Protein AF-A2RW18-F1 (afdb_monomer_lite)

Organism: Burkholderia mallei (strain NCTC 10229) (NCBI:txid412022)

Structure (mmCIF, N/CA/C/O backbone):
data_AF-A2RW18-F1
#
_entry.id   AF-A2RW18-F1
#
loop_
_atom_site.group_PDB
_atom_site.id
_atom_site.type_symbol
_atom_site.label_atom_id
_atom_site.label_alt_id
_atom_site.label_comp_id
_atom_site.label_asym_id
_atom_site.label_entity_id
_atom_site.label_seq_id
_atom_site.pdbx_PDB_ins_code
_atom_site.Cartn_x
_atom_site.Cartn_y
_atom_site.Cartn_z
_atom_site.occupancy
_atom_site.B_iso_or_equiv
_atom_site.auth_seq_id
_atom_site.auth_comp_id
_atom_site.auth_asym_id
_atom_site.auth_atom_id
_atom_site.pdbx_PDB_model_num
ATOM 1 N N . MET A 1 1 ? 7.639 -22.478 82.292 1.00 38.59 1 MET A N 1
ATOM 2 C CA . MET A 1 1 ? 8.129 -22.159 80.929 1.00 38.59 1 MET A CA 1
ATOM 3 C C . MET A 1 1 ? 7.048 -22.598 79.953 1.00 38.59 1 MET A C 1
ATOM 5 O O . MET A 1 1 ? 6.689 -23.756 80.007 1.00 38.59 1 MET A O 1
ATOM 9 N N . GLY A 1 2 ? 6.401 -21.820 79.096 1.00 36.41 2 GLY A N 1
ATOM 10 C CA . GLY A 1 2 ? 6.324 -20.396 78.775 1.00 36.41 2 GLY A CA 1
ATOM 11 C C . GLY A 1 2 ? 5.173 -20.319 77.754 1.00 36.41 2 GLY A C 1
ATOM 12 O O . GLY A 1 2 ? 5.125 -21.107 76.820 1.00 36.41 2 GLY A O 1
ATOM 13 N N . ALA A 1 3 ? 4.097 -19.592 78.039 1.00 33.78 3 ALA A N 1
ATOM 14 C CA . ALA A 1 3 ? 3.813 -18.315 77.387 1.00 33.78 3 ALA A CA 1
ATOM 15 C C . ALA A 1 3 ? 4.180 -18.274 75.888 1.00 33.78 3 ALA A C 1
ATOM 17 O O . ALA A 1 3 ? 5.323 -17.970 75.560 1.00 33.78 3 ALA A O 1
ATOM 18 N N . ARG A 1 4 ? 3.196 -18.477 74.995 1.00 35.34 4 ARG A N 1
ATOM 19 C CA . ARG A 1 4 ? 2.816 -17.516 73.933 1.00 35.34 4 ARG A CA 1
ATOM 20 C C . ARG A 1 4 ? 1.753 -18.085 72.981 1.00 35.34 4 ARG A C 1
ATOM 22 O O . ARG A 1 4 ? 1.964 -19.079 72.303 1.00 35.34 4 ARG A O 1
ATOM 29 N N . ALA A 1 5 ? 0.670 -17.314 72.877 1.00 36.62 5 ALA A N 1
ATOM 30 C CA . ALA A 1 5 ? -0.158 -17.132 71.686 1.00 36.62 5 ALA A CA 1
ATOM 31 C C . ALA A 1 5 ? -1.159 -18.247 71.319 1.00 36.62 5 ALA A C 1
ATOM 33 O O . ALA A 1 5 ? -1.282 -18.651 70.170 1.0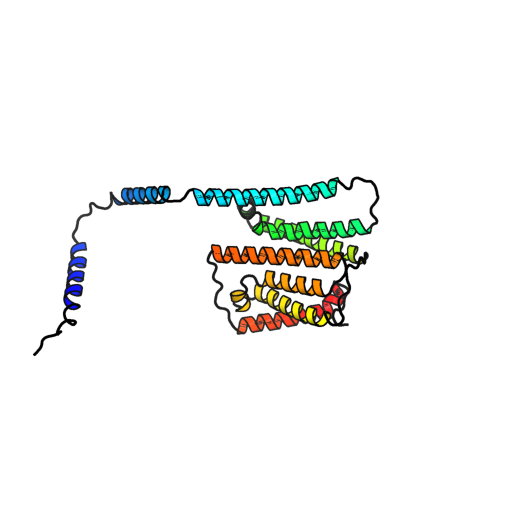0 36.62 5 ALA A O 1
ATOM 34 N N . HIS A 1 6 ? -2.048 -18.598 72.247 1.00 37.72 6 HIS A N 1
ATOM 35 C CA . HIS A 1 6 ? -3.451 -18.155 72.154 1.00 37.72 6 HIS A CA 1
ATOM 36 C C . HIS A 1 6 ? -3.608 -16.652 71.825 1.00 37.72 6 HIS A C 1
ATOM 38 O O . HIS A 1 6 ? -3.914 -15.844 72.694 1.00 37.72 6 HIS A O 1
ATOM 44 N N . ALA A 1 7 ? -3.360 -16.249 70.573 1.00 45.41 7 ALA A N 1
ATOM 45 C CA . ALA A 1 7 ? -3.608 -14.881 70.102 1.00 45.41 7 ALA A CA 1
ATOM 46 C C . ALA A 1 7 ? -3.694 -14.821 68.565 1.00 45.41 7 ALA A C 1
ATOM 48 O O . ALA A 1 7 ? -2.805 -14.290 67.909 1.00 45.41 7 ALA A O 1
ATOM 49 N N . CYS A 1 8 ? -4.758 -15.370 67.973 1.00 33.84 8 CYS A N 1
ATOM 50 C CA . CYS A 1 8 ? -5.178 -14.958 66.618 1.00 33.84 8 CYS A CA 1
ATOM 51 C C . CYS A 1 8 ? -6.639 -15.280 66.267 1.00 33.84 8 CYS A C 1
ATOM 53 O O . CYS A 1 8 ? -7.174 -14.700 65.329 1.00 33.84 8 CYS A O 1
ATOM 55 N N . ALA A 1 9 ? -7.334 -16.119 67.041 1.00 40.38 9 ALA A N 1
ATOM 56 C CA . ALA A 1 9 ? -8.722 -16.490 66.742 1.00 40.38 9 ALA A CA 1
ATOM 57 C C . ALA A 1 9 ? -9.798 -15.518 67.289 1.00 40.38 9 ALA A C 1
ATOM 59 O O . ALA A 1 9 ? -10.976 -15.701 67.012 1.00 40.38 9 ALA A O 1
ATOM 60 N N . ALA A 1 10 ? -9.426 -14.459 68.023 1.00 45.03 10 ALA A N 1
ATOM 61 C CA . ALA A 1 10 ? -10.377 -13.578 68.728 1.00 45.03 10 ALA A CA 1
ATOM 62 C C . ALA A 1 10 ? -10.640 -12.201 68.066 1.00 45.03 10 ALA A C 1
ATOM 64 O O . ALA A 1 10 ? -11.317 -11.358 68.649 1.00 45.03 10 ALA A O 1
ATOM 65 N N . VAL A 1 11 ? -10.130 -11.937 66.853 1.00 43.25 11 VAL A N 1
ATOM 66 C CA . VAL A 1 11 ? -10.260 -10.613 66.188 1.00 43.25 11 VAL A CA 1
ATOM 67 C C . VAL A 1 11 ? -11.363 -10.578 65.109 1.00 43.25 11 VAL A C 1
ATOM 69 O O . VAL A 1 11 ? -11.764 -9.503 64.659 1.00 43.25 11 VAL A O 1
ATOM 72 N N . GLY A 1 12 ? -11.917 -11.734 64.724 1.00 40.34 12 GLY A N 1
ATOM 73 C CA . GLY A 1 12 ? -12.939 -11.838 63.670 1.00 40.34 12 GLY A CA 1
ATOM 74 C C . GLY A 1 12 ? -14.363 -11.462 64.099 1.00 40.34 12 GLY A C 1
ATOM 75 O O . GLY A 1 12 ? -15.104 -10.873 63.314 1.00 40.34 12 GLY A O 1
ATOM 76 N N . ASP A 1 13 ? -14.741 -11.731 65.350 1.00 44.56 13 ASP A N 1
ATOM 77 C CA . ASP A 1 13 ? -16.157 -11.715 65.762 1.00 44.56 13 ASP A CA 1
ATOM 78 C C . ASP A 1 13 ? -16.648 -10.329 66.251 1.00 44.56 13 ASP A C 1
ATOM 80 O O . ASP A 1 13 ? -17.810 -9.944 66.104 1.00 44.56 13 ASP A O 1
ATOM 84 N N . VAL A 1 14 ? -15.734 -9.471 66.722 1.00 47.19 14 VAL A N 1
ATOM 85 C CA . VAL A 1 14 ? -16.075 -8.106 67.182 1.00 47.19 14 VAL A CA 1
ATOM 86 C C . VAL A 1 14 ? -16.312 -7.138 66.009 1.00 47.19 14 VAL A C 1
ATOM 88 O O . VAL A 1 14 ? -17.055 -6.159 66.139 1.00 47.19 14 VAL A O 1
ATOM 91 N N . ARG A 1 15 ? -15.730 -7.403 64.827 1.00 43.22 15 ARG A N 1
ATOM 92 C CA . ARG A 1 15 ? -15.909 -6.550 63.634 1.00 43.22 15 ARG A CA 1
ATOM 93 C C . ARG A 1 15 ? -17.236 -6.782 62.918 1.00 43.22 15 ARG A C 1
ATOM 95 O O . ARG A 1 15 ? -17.776 -5.823 62.368 1.00 43.22 15 ARG A O 1
ATOM 102 N N . TYR A 1 16 ? -17.788 -7.995 62.965 1.00 36.53 16 TYR A N 1
ATOM 103 C CA . TYR A 1 16 ? -19.034 -8.307 62.261 1.00 36.53 16 TYR A CA 1
ATOM 104 C C . TYR A 1 16 ? -20.267 -7.744 62.993 1.00 36.53 16 TYR A C 1
ATOM 106 O O . TYR A 1 16 ? -21.121 -7.112 62.368 1.00 36.53 16 TYR A O 1
ATOM 114 N N . ARG A 1 17 ? -20.301 -7.805 64.336 1.00 43.03 17 ARG A N 1
ATOM 115 C CA . ARG A 1 17 ? -21.379 -7.181 65.138 1.00 43.03 17 ARG A CA 1
ATOM 116 C C . ARG A 1 17 ? -21.422 -5.652 65.062 1.00 43.03 17 ARG A C 1
ATOM 118 O O . ARG A 1 17 ? -22.485 -5.071 65.252 1.00 43.03 17 ARG A O 1
ATOM 125 N N . ARG A 1 18 ? -20.304 -4.974 64.768 1.00 42.69 18 ARG A N 1
ATOM 126 C CA . ARG A 1 18 ? -20.250 -3.497 64.713 1.00 42.69 18 ARG A CA 1
ATOM 127 C C . ARG A 1 18 ? -20.737 -2.917 63.371 1.00 42.69 18 ARG A C 1
ATOM 129 O O . ARG A 1 18 ? -21.032 -1.724 63.295 1.00 42.69 18 ARG A O 1
ATOM 136 N N . LEU A 1 19 ? -20.860 -3.747 62.330 1.00 41.44 19 LEU A N 1
ATOM 137 C CA . LEU A 1 19 ? -21.417 -3.361 61.025 1.00 41.44 19 LEU A CA 1
ATOM 138 C C . LEU A 1 19 ? -22.950 -3.469 60.991 1.00 41.44 19 LEU A C 1
ATOM 140 O O . LEU A 1 19 ? -23.608 -2.596 60.421 1.00 41.44 19 LEU A O 1
ATOM 144 N N . SER A 1 20 ? -23.541 -4.449 61.684 1.00 44.41 20 SER A N 1
ATOM 145 C CA . SER A 1 20 ? -25.000 -4.632 61.704 1.00 44.41 20 SER A CA 1
ATOM 146 C C . SER A 1 20 ? -25.750 -3.560 62.505 1.00 44.41 20 SER A C 1
ATOM 148 O O . SER A 1 20 ? -26.890 -3.236 62.171 1.00 44.41 20 SER A O 1
ATOM 150 N N . THR A 1 21 ? -25.127 -2.952 63.522 1.00 42.25 21 THR A N 1
ATOM 151 C CA . THR A 1 21 ? -25.741 -1.848 64.289 1.00 42.25 21 THR A CA 1
ATOM 152 C C . THR A 1 21 ? -25.693 -0.520 63.530 1.00 42.25 21 THR A C 1
ATOM 154 O O . THR A 1 21 ? -26.603 0.296 63.661 1.00 42.25 21 THR A O 1
ATOM 157 N N . ARG A 1 22 ? -24.685 -0.308 62.667 1.00 43.16 22 ARG A N 1
ATOM 158 C CA . ARG A 1 22 ? -24.595 0.896 61.819 1.00 43.16 22 ARG A CA 1
ATOM 159 C C . ARG A 1 22 ? -25.565 0.880 60.636 1.00 43.16 22 ARG A C 1
ATOM 161 O O . ARG A 1 22 ? -26.029 1.949 60.254 1.00 43.16 22 ARG A O 1
ATOM 168 N N . MET A 1 23 ? -25.927 -0.290 60.102 1.00 40.66 23 MET A N 1
ATOM 169 C CA . MET A 1 23 ? -26.931 -0.379 59.027 1.00 40.66 23 MET A CA 1
ATOM 170 C C . MET A 1 23 ? -28.373 -0.189 59.521 1.00 40.66 23 MET A C 1
ATOM 172 O O . MET A 1 23 ? -29.195 0.321 58.767 1.00 40.66 23 MET A O 1
ATOM 176 N N . ARG A 1 24 ? -28.691 -0.495 60.790 1.00 45.22 24 ARG A N 1
ATOM 177 C CA . ARG A 1 24 ? -30.032 -0.216 61.354 1.00 45.22 24 ARG A CA 1
ATOM 178 C C . ARG A 1 24 ? -30.211 1.218 61.862 1.00 45.22 24 ARG A C 1
ATOM 180 O O . ARG A 1 24 ? -31.342 1.675 61.973 1.00 45.22 24 ARG A O 1
ATOM 187 N N . ALA A 1 25 ? -29.126 1.955 62.102 1.00 42.53 25 ALA A N 1
ATOM 188 C CA . ALA A 1 25 ? -29.192 3.363 62.504 1.00 42.53 25 ALA A CA 1
ATOM 189 C C . ALA A 1 25 ? -29.412 4.343 61.330 1.00 42.53 25 ALA A C 1
ATOM 191 O O . ALA A 1 25 ? -29.726 5.506 61.564 1.00 42.53 25 ALA A O 1
ATOM 192 N N . MET A 1 26 ? -29.290 3.902 60.071 1.00 43.66 26 MET A N 1
ATOM 193 C CA . MET A 1 26 ? -29.510 4.769 58.900 1.00 43.66 26 MET A CA 1
ATOM 194 C C . MET A 1 26 ? -30.983 4.921 58.485 1.00 43.66 26 MET A C 1
ATOM 196 O O . MET A 1 26 ? -31.275 5.739 57.620 1.00 43.66 26 MET A O 1
ATOM 200 N N . HIS A 1 27 ? -31.922 4.204 59.114 1.00 43.12 27 HIS A N 1
ATOM 201 C CA . HIS A 1 27 ? -33.347 4.277 58.758 1.00 43.12 27 HIS A CA 1
ATOM 202 C C . HIS A 1 27 ? -34.180 5.285 59.574 1.00 43.12 27 HIS A C 1
ATOM 204 O O . HIS A 1 27 ? -35.392 5.351 59.387 1.00 43.12 27 HIS A O 1
ATOM 210 N N . ARG A 1 28 ? -33.569 6.086 60.463 1.00 49.53 28 ARG A N 1
ATOM 211 C CA . ARG A 1 28 ? -34.285 7.078 61.296 1.00 49.53 28 ARG A CA 1
ATOM 212 C C . ARG A 1 28 ? -33.491 8.369 61.551 1.00 49.53 28 ARG A C 1
ATOM 214 O O . ARG A 1 28 ? -33.365 8.798 62.692 1.00 49.53 28 ARG A O 1
ATOM 221 N N . ALA A 1 29 ? -32.959 9.003 60.509 1.00 40.78 29 ALA A N 1
ATOM 222 C CA . ALA A 1 29 ? -32.401 10.353 60.630 1.00 40.78 29 ALA A CA 1
ATOM 223 C C . ALA A 1 29 ? -33.091 11.309 59.640 1.00 40.78 29 ALA A C 1
ATOM 225 O O . ALA A 1 29 ? -33.078 11.027 58.440 1.00 40.78 29 ALA A O 1
ATOM 226 N N . PRO A 1 30 ? -33.687 12.428 60.099 1.00 46.53 30 PRO A N 1
ATOM 227 C CA . PRO A 1 30 ? -34.150 13.474 59.199 1.00 46.53 30 PRO A CA 1
ATOM 228 C C . PRO A 1 30 ? -32.935 14.135 58.537 1.00 46.53 30 PRO A C 1
ATOM 230 O O . PRO A 1 30 ? -31.851 14.205 59.111 1.00 46.53 30 PRO A O 1
ATOM 233 N N . VAL A 1 31 ? -33.106 14.566 57.292 1.00 52.53 31 VAL A N 1
ATOM 234 C CA . VAL A 1 31 ? -32.046 14.965 56.360 1.00 52.53 31 VAL A CA 1
ATOM 235 C C . VAL A 1 31 ? -31.727 16.462 56.514 1.00 52.53 31 VAL A C 1
ATOM 237 O O . VAL A 1 31 ? -32.600 17.270 56.214 1.00 52.53 31 VAL A O 1
ATOM 240 N N . PRO A 1 32 ? -30.482 16.876 56.846 1.00 50.22 32 PRO A N 1
ATOM 241 C CA . PRO A 1 32 ? -30.040 18.235 56.529 1.00 50.22 32 PRO A CA 1
ATOM 242 C C . PRO A 1 32 ? -28.689 18.245 55.791 1.00 50.22 32 PRO A C 1
ATOM 244 O O . PRO A 1 32 ? -27.885 19.157 55.966 1.00 50.22 32 PRO A O 1
ATOM 247 N N . PHE A 1 33 ? -28.399 17.231 54.963 1.00 46.84 33 PHE A N 1
ATOM 248 C CA . PHE A 1 33 ? -27.116 17.138 54.241 1.00 46.84 33 PHE A CA 1
ATOM 249 C C . PHE A 1 33 ? -27.212 17.359 52.719 1.00 46.84 33 PHE A C 1
ATOM 251 O O . PHE A 1 33 ? -26.193 17.542 52.050 1.00 46.84 33 PHE A O 1
ATOM 258 N N . ALA A 1 34 ? -28.424 17.423 52.157 1.00 47.75 34 ALA A N 1
ATOM 259 C CA . ALA A 1 34 ? -28.630 17.550 50.711 1.00 47.75 34 ALA A CA 1
ATOM 260 C C . ALA A 1 34 ? -28.222 18.926 50.136 1.00 47.75 34 ALA A C 1
ATOM 262 O O . ALA A 1 34 ? -27.850 19.020 48.968 1.00 47.75 34 ALA A O 1
ATOM 263 N N . HIS A 1 35 ? -28.191 19.988 50.951 1.00 50.44 35 HIS A N 1
ATOM 264 C CA . HIS A 1 35 ? -27.898 21.346 50.469 1.00 50.44 35 HIS A CA 1
ATOM 265 C C . HIS A 1 35 ? -26.400 21.716 50.406 1.00 50.44 35 HIS A C 1
ATOM 267 O O . HIS A 1 35 ? -26.056 22.722 49.788 1.00 50.44 35 HIS A O 1
ATOM 273 N N . ARG A 1 36 ? -25.479 20.919 50.981 1.00 49.81 36 ARG A N 1
ATOM 274 C CA . ARG A 1 36 ? -24.022 21.226 50.983 1.00 49.81 36 ARG A CA 1
ATOM 275 C C . ARG A 1 36 ? -23.190 20.455 49.951 1.00 49.81 36 ARG A C 1
ATOM 277 O O . ARG A 1 36 ? -22.058 20.850 49.662 1.00 49.81 36 ARG A O 1
ATOM 284 N N . LEU A 1 37 ? -23.740 19.403 49.341 1.00 50.09 37 LEU A N 1
ATOM 285 C CA . LEU A 1 37 ? -23.055 18.598 48.318 1.00 50.09 37 LEU A CA 1
ATOM 286 C C . LEU A 1 37 ? -22.596 19.403 47.075 1.00 50.09 37 LEU A C 1
ATOM 288 O O . LEU A 1 37 ? -21.466 19.201 46.616 1.00 50.09 37 LEU A O 1
ATOM 292 N N . PRO A 1 38 ? -23.391 20.357 46.541 1.00 56.09 38 PRO A N 1
ATOM 293 C CA . PRO A 1 38 ? -23.004 21.121 45.352 1.00 56.09 38 PRO A CA 1
ATOM 294 C C . PRO A 1 38 ? -21.824 22.078 45.584 1.00 56.09 38 PRO A C 1
ATOM 296 O O . PRO A 1 38 ? -21.113 22.416 44.634 1.00 56.09 38 PRO A O 1
ATOM 299 N N . ALA A 1 39 ? -21.613 22.533 46.824 1.00 57.06 39 ALA A N 1
ATOM 300 C CA . ALA A 1 39 ? -20.528 23.446 47.183 1.00 57.06 39 ALA A CA 1
ATOM 301 C C . ALA A 1 39 ? -19.185 22.702 47.271 1.00 57.06 39 ALA A C 1
ATOM 303 O O . ALA A 1 39 ? -18.215 23.087 46.619 1.00 57.06 39 ALA A O 1
ATOM 304 N N . LEU A 1 40 ? -19.162 21.549 47.948 1.00 53.91 40 LEU A N 1
ATOM 305 C CA . LEU A 1 40 ? -17.958 20.720 48.094 1.00 53.91 40 LEU A CA 1
ATOM 306 C C . LEU A 1 40 ? -17.456 20.153 46.753 1.00 53.91 40 LEU A C 1
ATOM 308 O O . LEU A 1 40 ? -16.246 20.074 46.513 1.00 53.91 40 LEU A O 1
ATOM 312 N N . LEU A 1 41 ? -18.371 19.818 45.835 1.00 55.34 41 LEU A N 1
ATOM 313 C CA . LEU A 1 41 ? -18.016 19.396 44.475 1.00 55.34 41 LEU A CA 1
ATOM 314 C C . LEU A 1 41 ? -17.431 20.547 43.639 1.00 55.34 41 LEU A C 1
ATOM 316 O O . LEU A 1 41 ? -16.494 20.326 42.864 1.00 55.34 41 LEU A O 1
ATOM 320 N N . ARG A 1 42 ? -17.912 21.787 43.822 1.00 56.66 42 ARG A N 1
ATOM 321 C CA . ARG A 1 42 ? -17.331 22.978 43.172 1.00 56.66 42 ARG A CA 1
ATOM 322 C C . ARG A 1 42 ? -15.926 23.282 43.691 1.00 56.66 42 ARG A C 1
ATOM 324 O O . ARG A 1 42 ? -15.043 23.557 42.876 1.00 56.66 42 ARG A O 1
ATOM 331 N N . GLU A 1 43 ? -15.695 23.168 44.997 1.00 52.47 43 GLU A N 1
ATOM 332 C CA . GLU A 1 43 ? -14.380 23.363 45.626 1.00 52.47 43 GLU A CA 1
ATOM 333 C C . GLU A 1 43 ? -13.333 22.382 45.060 1.00 52.47 43 GLU A C 1
ATOM 335 O O . GLU A 1 43 ? -12.259 22.787 44.600 1.00 52.47 43 GLU A O 1
ATOM 340 N N . ARG A 1 44 ? -13.674 21.083 44.987 1.00 54.06 44 ARG A N 1
ATOM 341 C CA . ARG A 1 44 ? -12.791 20.042 44.422 1.00 54.06 44 ARG A CA 1
ATOM 342 C C . ARG A 1 44 ? -12.460 20.287 42.950 1.00 54.06 44 ARG A C 1
ATOM 344 O O . ARG A 1 44 ? -11.310 20.107 42.540 1.00 54.06 44 ARG A O 1
ATOM 351 N N . ARG A 1 45 ? -13.436 20.739 42.153 1.00 53.91 45 ARG A N 1
ATOM 352 C CA . ARG A 1 45 ? -13.244 21.030 40.720 1.00 53.91 45 ARG A CA 1
ATOM 353 C C . ARG A 1 45 ? -12.325 22.235 40.497 1.00 53.91 45 ARG A C 1
ATOM 355 O O . ARG A 1 45 ? -11.499 22.209 39.583 1.00 53.91 45 ARG A O 1
ATOM 362 N N . LYS A 1 46 ? -12.415 23.261 41.353 1.00 49.44 46 LYS A N 1
ATOM 363 C CA . LYS A 1 46 ? -11.504 24.420 41.340 1.00 49.44 46 LYS A CA 1
ATOM 364 C C . LYS A 1 46 ? -10.075 24.017 41.727 1.00 49.44 46 LYS A C 1
ATOM 366 O O . LYS A 1 46 ? -9.130 24.437 41.058 1.00 49.44 46 LYS A O 1
ATOM 371 N N . ARG A 1 47 ? -9.908 23.140 42.726 1.00 50.25 47 ARG A N 1
ATOM 372 C CA . ARG A 1 47 ? -8.591 22.643 43.172 1.00 50.25 47 ARG A CA 1
ATOM 373 C C . ARG A 1 47 ? -7.886 21.790 42.107 1.00 50.25 47 ARG A C 1
ATOM 375 O O . ARG A 1 47 ? -6.703 21.995 41.858 1.00 50.25 47 ARG A O 1
ATOM 382 N N . CYS A 1 48 ? -8.619 20.926 41.395 1.00 47.56 48 CYS A N 1
ATOM 383 C CA . CYS A 1 48 ? -8.074 20.162 40.259 1.00 47.56 48 CYS A CA 1
ATOM 384 C C . CYS A 1 48 ? -7.656 21.046 39.072 1.00 47.56 48 CYS A C 1
ATOM 386 O O . CYS A 1 48 ? -6.661 20.752 38.415 1.00 47.56 48 CYS A O 1
ATOM 388 N N . ARG A 1 49 ? -8.373 22.147 38.796 1.00 53.06 49 ARG A N 1
ATOM 389 C CA . ARG A 1 49 ? -7.977 23.090 37.732 1.00 53.06 49 ARG A CA 1
ATOM 390 C C . ARG A 1 49 ? -6.706 23.867 38.071 1.00 53.06 49 ARG A C 1
ATOM 392 O O . ARG A 1 49 ? -5.913 24.113 37.169 1.00 53.06 49 ARG A O 1
ATOM 399 N N . ARG A 1 50 ? -6.496 24.217 39.345 1.00 52.84 50 ARG A N 1
ATOM 400 C CA . ARG A 1 50 ? -5.279 24.911 39.804 1.00 52.84 50 ARG A CA 1
ATOM 401 C C . ARG A 1 50 ? -4.042 24.003 39.843 1.00 52.84 50 ARG A C 1
ATOM 403 O O . ARG A 1 50 ? -2.938 24.504 39.694 1.00 52.84 50 ARG A O 1
ATOM 410 N N . ALA A 1 51 ? -4.220 22.687 39.972 1.00 46.25 51 ALA A N 1
ATOM 411 C CA . ALA A 1 51 ? -3.123 21.716 40.044 1.00 46.25 51 ALA A CA 1
ATOM 412 C C . ALA A 1 51 ? -2.651 21.162 38.679 1.00 46.25 51 ALA A C 1
ATOM 414 O O . ALA A 1 51 ? -1.761 20.315 38.644 1.00 46.25 51 ALA A O 1
ATOM 415 N N . TRP A 1 52 ? -3.220 21.600 37.545 1.00 40.19 52 TRP A N 1
ATOM 416 C CA . TRP A 1 52 ? -2.805 21.109 36.224 1.00 40.19 52 TRP A CA 1
ATOM 417 C C . TRP A 1 52 ? -1.574 21.871 35.702 1.00 40.19 52 TRP A C 1
ATOM 419 O O . TRP A 1 52 ? -1.698 23.059 35.388 1.00 40.19 52 TRP A O 1
ATOM 429 N N . PRO A 1 53 ? -0.409 21.227 35.499 1.00 42.56 53 PRO A N 1
ATOM 430 C CA . PRO A 1 53 ? 0.800 21.932 35.080 1.00 42.56 53 PRO A CA 1
ATOM 431 C C . PRO A 1 53 ? 0.636 22.540 33.678 1.00 42.56 53 PRO A C 1
ATOM 433 O O . PRO A 1 53 ? 0.458 21.832 32.681 1.00 42.56 53 PRO A O 1
ATOM 436 N N . SER A 1 54 ? 0.726 23.866 33.582 1.00 53.28 54 SER A N 1
ATOM 437 C CA . SER A 1 54 ? 0.672 24.640 32.332 1.00 53.28 54 SER A CA 1
ATOM 438 C C . SER A 1 54 ? 1.818 24.308 31.361 1.00 53.28 54 SER A C 1
ATOM 440 O O . SER A 1 54 ? 1.641 24.403 30.144 1.00 53.28 54 SER A O 1
ATOM 442 N N . ARG A 1 55 ? 2.957 23.807 31.866 1.00 48.00 55 ARG A N 1
ATOM 443 C CA . ARG A 1 55 ? 4.158 23.466 31.073 1.00 48.00 55 ARG A CA 1
ATOM 444 C C . ARG A 1 55 ? 3.933 22.414 29.977 1.00 48.00 55 ARG A C 1
ATOM 446 O O . ARG A 1 55 ? 4.516 22.532 28.902 1.00 48.00 55 ARG A O 1
ATOM 453 N N . ARG A 1 56 ? 3.067 21.408 30.181 1.00 47.66 56 ARG A N 1
ATOM 454 C CA . ARG A 1 56 ? 2.854 20.328 29.183 1.00 47.66 56 ARG A CA 1
ATOM 455 C C . ARG A 1 56 ? 1.986 20.748 27.985 1.00 47.66 56 ARG A C 1
ATOM 457 O O . ARG A 1 56 ? 2.056 20.109 26.936 1.00 47.66 56 ARG A O 1
ATOM 464 N N . ARG A 1 57 ? 1.191 21.821 28.107 1.00 48.47 57 ARG A N 1
ATOM 465 C CA . ARG A 1 57 ? 0.410 22.390 26.988 1.00 48.47 57 ARG A CA 1
ATOM 466 C C . ARG A 1 57 ? 1.281 23.228 26.044 1.00 48.47 57 ARG A C 1
ATOM 468 O O . ARG A 1 57 ? 1.119 23.119 24.831 1.00 48.47 57 ARG A O 1
ATOM 475 N N . GLY A 1 58 ? 2.248 23.978 26.580 1.00 46.59 58 GLY A N 1
ATOM 476 C CA . GLY A 1 58 ? 3.169 24.805 25.788 1.00 46.59 58 GLY A CA 1
ATOM 477 C C . GLY A 1 58 ? 4.038 23.989 24.824 1.00 46.59 58 GLY A C 1
ATOM 478 O O . GLY A 1 58 ? 4.054 24.273 23.626 1.00 46.59 58 GLY A O 1
ATOM 479 N N . ALA A 1 59 ? 4.662 22.912 25.319 1.00 51.28 59 ALA A N 1
ATOM 480 C CA . ALA A 1 59 ? 5.550 22.047 24.531 1.00 51.28 59 ALA A CA 1
ATOM 481 C C . ALA A 1 59 ? 4.831 21.316 23.377 1.00 51.28 59 ALA A C 1
ATOM 483 O O . ALA A 1 59 ? 5.343 21.261 22.259 1.00 51.28 59 ALA A O 1
ATOM 484 N N . ARG A 1 60 ? 3.599 20.831 23.609 1.00 51.59 60 ARG A N 1
ATOM 485 C CA . ARG A 1 60 ? 2.758 20.229 22.556 1.00 51.59 60 ARG A CA 1
ATOM 486 C C . ARG A 1 60 ? 2.358 21.248 21.483 1.00 51.59 60 ARG A C 1
ATOM 488 O O . ARG A 1 60 ? 2.348 20.906 20.306 1.00 51.59 60 ARG A O 1
ATOM 495 N N . SER A 1 61 ? 2.092 22.502 21.862 1.00 53.97 61 SER A N 1
ATOM 496 C CA . SER A 1 61 ? 1.754 23.561 20.898 1.00 53.97 61 SER A CA 1
ATOM 497 C C . SER A 1 61 ? 2.946 23.992 20.034 1.00 53.97 61 SER A C 1
ATOM 499 O O . SER A 1 61 ? 2.752 24.373 18.882 1.00 53.97 61 SER A O 1
ATOM 501 N N . ALA A 1 62 ? 4.169 23.918 20.570 1.00 53.03 62 ALA A N 1
ATOM 502 C CA . ALA A 1 62 ? 5.393 24.296 19.868 1.00 53.03 62 ALA A CA 1
ATOM 503 C C . ALA A 1 62 ? 5.818 23.235 18.840 1.00 53.03 62 ALA A C 1
ATOM 505 O O . ALA A 1 62 ? 6.166 23.584 17.714 1.00 53.03 62 ALA A O 1
ATOM 506 N N . MET A 1 63 ? 5.715 21.945 19.181 1.00 51.56 63 MET A N 1
ATOM 507 C CA . MET A 1 63 ? 6.006 20.841 18.256 1.00 51.56 63 MET A CA 1
ATOM 508 C C . MET A 1 63 ? 5.004 20.781 17.093 1.00 51.56 63 MET A C 1
ATOM 510 O O . MET A 1 63 ? 5.411 20.656 15.942 1.00 51.56 63 MET A O 1
ATOM 514 N N . VAL A 1 64 ? 3.706 20.962 17.369 1.00 56.06 64 VAL A N 1
ATOM 515 C CA . VAL A 1 64 ? 2.663 21.016 16.327 1.00 56.06 64 VAL A CA 1
ATOM 516 C C . VAL A 1 64 ? 2.844 22.239 15.422 1.00 56.06 64 VAL A C 1
ATOM 518 O O . VAL A 1 64 ? 2.684 22.126 14.208 1.00 56.06 64 VAL A O 1
ATOM 521 N N . ARG A 1 65 ? 3.246 23.396 15.973 1.00 53.62 65 ARG A N 1
ATOM 522 C CA . ARG A 1 65 ? 3.619 24.563 15.156 1.00 53.62 65 ARG A CA 1
ATOM 523 C C . ARG A 1 65 ? 4.828 24.268 14.272 1.00 53.62 65 ARG A C 1
ATOM 525 O O . ARG A 1 65 ? 4.752 24.543 13.081 1.00 53.62 65 ARG A O 1
ATOM 532 N N . ARG A 1 66 ? 5.881 23.647 14.822 1.00 54.62 66 ARG A N 1
ATOM 533 C CA . ARG A 1 66 ? 7.084 23.251 14.068 1.00 54.62 66 ARG A CA 1
ATOM 534 C C . ARG A 1 66 ? 6.761 22.271 12.934 1.00 54.62 66 ARG A C 1
ATOM 536 O O . ARG A 1 66 ? 7.234 22.469 11.820 1.00 54.62 66 ARG A O 1
ATOM 543 N N . MET A 1 67 ? 5.895 21.284 13.159 1.00 54.78 67 MET A N 1
ATOM 544 C CA . MET A 1 67 ? 5.468 20.347 12.109 1.00 54.78 67 MET A CA 1
ATOM 545 C C . MET A 1 67 ? 4.591 21.010 11.039 1.00 54.78 67 MET A C 1
ATOM 547 O O . MET A 1 67 ? 4.809 20.768 9.857 1.00 54.78 67 MET A O 1
ATOM 551 N N . ARG A 1 68 ? 3.667 21.912 11.410 1.00 57.53 68 ARG A N 1
ATOM 552 C CA . ARG A 1 68 ? 2.889 22.700 10.430 1.00 57.53 68 ARG A CA 1
ATOM 553 C C . ARG A 1 68 ? 3.783 23.618 9.597 1.00 57.53 68 ARG A C 1
ATOM 555 O O . ARG A 1 68 ? 3.562 23.736 8.398 1.00 57.53 68 ARG A O 1
ATOM 562 N N . THR A 1 69 ? 4.815 24.220 10.195 1.00 52.12 69 THR A N 1
ATOM 563 C CA . THR A 1 69 ? 5.804 25.006 9.443 1.00 52.12 69 THR A CA 1
ATOM 564 C C . THR A 1 69 ? 6.672 24.143 8.535 1.00 52.12 69 THR A C 1
ATOM 566 O O . THR A 1 69 ? 6.996 24.593 7.446 1.00 52.12 69 THR A O 1
ATOM 569 N N . LEU A 1 70 ? 7.006 22.907 8.924 1.00 53.06 70 LEU A N 1
ATOM 570 C CA . LEU A 1 70 ? 7.754 21.974 8.073 1.00 53.06 70 LEU A CA 1
ATOM 571 C C . LEU A 1 70 ? 6.903 21.463 6.904 1.00 53.06 70 LEU A C 1
ATOM 573 O O . LEU A 1 70 ? 7.376 21.473 5.777 1.00 53.06 70 LEU A O 1
ATOM 577 N N . ALA A 1 71 ? 5.630 21.129 7.132 1.00 47.78 71 ALA A N 1
ATOM 578 C CA . ALA A 1 71 ? 4.698 20.754 6.067 1.00 47.78 71 ALA A CA 1
ATOM 579 C C . ALA A 1 71 ? 4.428 21.924 5.103 1.00 47.78 71 ALA A C 1
ATOM 581 O O . ALA A 1 71 ? 4.489 21.759 3.890 1.00 47.78 71 ALA A O 1
ATOM 582 N N . ALA A 1 72 ? 4.214 23.137 5.627 1.00 49.88 72 ALA A N 1
ATOM 583 C CA . ALA A 1 72 ? 4.030 24.333 4.806 1.00 49.88 72 ALA A CA 1
ATOM 584 C C . ALA A 1 72 ? 5.320 24.794 4.103 1.00 49.88 72 ALA A C 1
ATOM 586 O O . ALA A 1 72 ? 5.236 25.506 3.103 1.00 49.88 72 ALA A O 1
ATOM 587 N N . ARG A 1 73 ? 6.501 24.425 4.622 1.00 53.47 73 ARG A N 1
ATOM 588 C CA . ARG A 1 73 ? 7.791 24.571 3.932 1.00 53.47 73 ARG A CA 1
ATOM 589 C C . ARG A 1 73 ? 7.961 23.511 2.849 1.00 53.47 73 ARG A C 1
ATOM 591 O O . ARG A 1 73 ? 8.393 23.873 1.772 1.00 53.47 73 ARG A O 1
ATOM 598 N N . GLY A 1 74 ? 7.547 22.265 3.081 1.00 48.00 74 GLY A N 1
ATOM 599 C CA . GLY A 1 74 ? 7.552 21.202 2.069 1.00 48.00 74 GLY A CA 1
ATOM 600 C C . GLY A 1 74 ? 6.653 21.528 0.875 1.00 48.00 74 GLY A C 1
ATOM 601 O O . GLY A 1 74 ? 7.106 21.472 -0.261 1.00 48.00 74 GLY A O 1
ATOM 602 N N . VAL A 1 75 ? 5.420 21.985 1.125 1.00 56.72 75 VAL A N 1
ATOM 603 C CA . VAL A 1 75 ? 4.490 22.432 0.068 1.00 56.72 75 VAL A CA 1
ATOM 604 C C . VAL A 1 75 ? 5.035 23.651 -0.684 1.00 56.72 75 VAL A C 1
ATOM 606 O O . VAL A 1 75 ? 4.924 23.713 -1.903 1.00 56.72 75 VAL A O 1
ATOM 609 N N . ARG A 1 76 ? 5.671 24.604 0.015 1.00 53.62 76 ARG A N 1
ATOM 610 C CA . ARG A 1 76 ? 6.304 25.768 -0.629 1.00 53.62 76 ARG A CA 1
ATOM 611 C C . ARG A 1 76 ? 7.586 25.428 -1.384 1.00 53.62 76 ARG A C 1
ATOM 613 O O . ARG A 1 76 ? 7.808 26.025 -2.423 1.00 53.62 76 ARG A O 1
ATOM 620 N N . CYS A 1 77 ? 8.390 24.474 -0.918 1.00 43.31 77 CYS A N 1
ATOM 621 C CA . CYS A 1 77 ? 9.535 23.953 -1.666 1.00 43.31 77 CYS A CA 1
ATOM 622 C C . CYS A 1 77 ? 9.079 23.226 -2.929 1.00 43.31 77 CYS A C 1
ATOM 624 O O . CYS A 1 77 ? 9.686 23.424 -3.970 1.00 43.31 77 CYS A O 1
ATOM 626 N N . MET A 1 78 ? 7.994 22.448 -2.861 1.00 48.22 78 MET A N 1
ATOM 627 C CA . MET A 1 78 ? 7.424 21.793 -4.039 1.00 48.22 78 MET A CA 1
ATOM 628 C C . MET A 1 78 ? 6.885 22.824 -5.039 1.00 48.22 78 MET A C 1
ATOM 630 O O . MET A 1 78 ? 7.202 22.761 -6.218 1.00 48.22 78 MET A O 1
ATOM 634 N N . ALA A 1 79 ? 6.148 23.834 -4.563 1.00 49.94 79 ALA A N 1
ATOM 635 C CA . ALA A 1 79 ? 5.663 24.924 -5.410 1.00 49.94 79 ALA A CA 1
ATOM 636 C C . ALA A 1 79 ? 6.807 25.768 -6.005 1.00 49.94 79 ALA A C 1
ATOM 638 O O . ALA A 1 79 ? 6.730 26.167 -7.161 1.00 49.94 79 ALA A O 1
ATOM 639 N N . ALA A 1 80 ? 7.884 26.005 -5.248 1.00 47.25 80 ALA A N 1
ATOM 640 C CA . ALA A 1 80 ? 9.080 26.692 -5.735 1.00 47.25 80 ALA A CA 1
ATOM 641 C C . ALA A 1 80 ? 9.874 25.842 -6.742 1.00 47.25 80 ALA A C 1
ATOM 643 O O . ALA A 1 80 ? 10.393 26.392 -7.706 1.00 47.25 80 ALA A O 1
ATOM 644 N N . ALA A 1 81 ? 9.913 24.516 -6.575 1.00 50.03 81 ALA A N 1
ATOM 645 C CA . ALA A 1 81 ? 10.484 23.598 -7.560 1.00 50.03 81 ALA A CA 1
ATOM 646 C C . ALA A 1 81 ? 9.683 23.607 -8.874 1.00 50.03 81 ALA A C 1
ATOM 648 O O . ALA A 1 81 ? 10.276 23.568 -9.946 1.00 50.03 81 ALA A O 1
ATOM 649 N N . CYS A 1 82 ? 8.354 23.752 -8.811 1.00 50.69 82 CYS A N 1
ATOM 650 C CA . CYS A 1 82 ? 7.523 23.946 -10.003 1.00 50.69 82 CYS A CA 1
ATOM 651 C C . CYS A 1 82 ? 7.688 25.343 -10.632 1.00 50.69 82 CYS A C 1
ATOM 653 O O . CYS A 1 82 ? 7.561 25.476 -11.843 1.00 50.69 82 CYS A O 1
ATOM 655 N N . ALA A 1 83 ? 7.971 26.380 -9.836 1.00 48.62 83 ALA A N 1
ATOM 656 C CA . ALA A 1 83 ? 8.144 27.752 -10.325 1.00 48.62 83 ALA A CA 1
ATOM 657 C C . ALA A 1 83 ? 9.548 28.038 -10.894 1.00 48.62 83 ALA A C 1
ATOM 659 O O . ALA A 1 83 ? 9.696 28.939 -11.713 1.00 48.62 83 ALA A O 1
ATOM 660 N N . GLY A 1 84 ? 10.569 27.278 -10.480 1.00 38.16 84 GLY A N 1
ATOM 661 C CA . GLY A 1 84 ? 11.944 27.400 -10.980 1.00 38.16 84 GLY A CA 1
ATOM 662 C C . GLY A 1 84 ? 12.187 26.743 -12.343 1.00 38.16 84 GLY A C 1
ATOM 663 O O . GLY A 1 84 ? 13.264 26.905 -12.897 1.00 38.16 84 GLY A O 1
ATOM 664 N N . SER A 1 85 ? 11.203 26.028 -12.895 1.00 46.91 85 SER A N 1
ATOM 665 C CA . SER A 1 85 ? 11.292 25.391 -14.217 1.00 46.91 85 SER A CA 1
ATOM 666 C C . SER A 1 85 ? 10.613 26.237 -15.299 1.00 46.91 85 SER A C 1
ATOM 668 O O . SER A 1 85 ? 9.860 25.723 -16.121 1.00 46.91 85 SER A O 1
ATOM 670 N N . ALA A 1 86 ? 10.826 27.553 -15.264 1.00 45.25 86 ALA A N 1
ATOM 671 C CA . ALA A 1 86 ? 10.401 28.475 -16.321 1.00 45.25 86 ALA A CA 1
ATOM 672 C C . ALA A 1 86 ? 11.525 28.745 -17.339 1.00 45.25 86 ALA A C 1
ATOM 674 O O . ALA A 1 86 ? 11.401 29.624 -18.192 1.00 45.25 86 ALA A O 1
ATOM 675 N N . ASP A 1 87 ? 12.602 27.963 -17.281 1.00 52.16 87 ASP A N 1
ATOM 676 C CA . ASP A 1 87 ? 13.629 27.927 -18.307 1.00 52.16 87 ASP A CA 1
ATOM 677 C C . ASP A 1 87 ? 13.106 27.018 -19.416 1.00 52.16 87 ASP A C 1
ATOM 679 O O . ASP A 1 87 ? 13.101 25.794 -19.302 1.00 52.16 87 ASP A O 1
ATOM 683 N N . ASN A 1 88 ? 12.586 27.653 -20.462 1.00 56.16 88 ASN A N 1
ATOM 684 C CA . ASN A 1 88 ? 12.058 27.064 -21.685 1.00 56.16 88 ASN A CA 1
ATOM 685 C C . ASN A 1 88 ? 13.063 26.102 -22.350 1.00 56.16 88 ASN A C 1
ATOM 687 O O . ASN A 1 88 ? 13.751 26.436 -23.312 1.00 56.16 88 ASN A O 1
ATOM 691 N N . LYS A 1 89 ? 13.128 24.877 -21.843 1.00 46.44 89 LYS A N 1
ATOM 692 C CA . LYS A 1 89 ? 13.395 23.687 -22.630 1.00 46.44 89 LYS A CA 1
ATOM 693 C C . LYS A 1 89 ? 12.136 22.866 -22.502 1.00 46.44 89 LYS A C 1
ATOM 695 O O . LYS A 1 89 ? 11.744 22.511 -21.397 1.00 46.44 89 LYS A O 1
ATOM 700 N N . ILE A 1 90 ? 11.476 22.623 -23.627 1.00 50.41 90 ILE A N 1
ATOM 701 C CA . ILE A 1 90 ? 10.475 21.570 -23.730 1.00 50.41 90 ILE A CA 1
ATOM 702 C C . ILE A 1 90 ? 11.203 20.314 -23.264 1.00 50.41 90 ILE A C 1
ATOM 704 O O . ILE A 1 90 ? 12.019 19.756 -23.998 1.00 50.41 90 ILE A O 1
ATOM 708 N N . SER A 1 91 ? 11.010 19.961 -21.997 1.00 54.06 91 SER A N 1
ATOM 709 C CA . SER A 1 91 ? 11.483 18.708 -21.455 1.00 54.06 91 SER A CA 1
ATOM 710 C C . SER A 1 91 ? 11.071 17.605 -22.424 1.00 54.06 91 SER A C 1
ATOM 712 O O . SER A 1 91 ? 9.951 17.662 -22.952 1.00 54.06 91 SER A O 1
ATOM 714 N N . PRO A 1 92 ? 11.942 16.624 -22.709 1.00 54.75 92 PRO A N 1
ATOM 715 C CA . PRO A 1 92 ? 11.541 15.495 -23.530 1.00 54.75 92 PRO A CA 1
ATOM 716 C C . PRO A 1 92 ? 10.241 14.901 -22.956 1.00 54.75 92 PRO A C 1
ATOM 718 O O . PRO A 1 92 ? 10.005 14.995 -21.749 1.00 54.75 92 PRO A O 1
ATOM 721 N N . PRO A 1 93 ? 9.378 14.292 -23.788 1.00 60.91 93 PRO A N 1
ATOM 722 C CA . PRO A 1 93 ? 8.059 13.803 -23.370 1.00 60.91 93 PRO A CA 1
ATOM 723 C C . PRO A 1 93 ? 8.071 12.910 -22.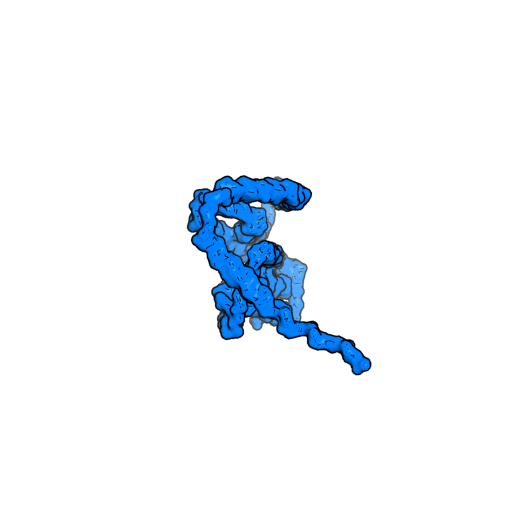107 1.00 60.91 93 PRO A C 1
ATOM 725 O O . PRO A 1 93 ? 7.049 12.821 -21.429 1.00 60.91 93 PRO A O 1
ATOM 728 N N . GLY A 1 94 ? 9.225 12.326 -21.752 1.00 62.84 94 GLY A N 1
ATOM 729 C CA . GLY A 1 94 ? 9.467 11.569 -20.518 1.00 62.84 94 GLY A CA 1
ATOM 730 C C . GLY A 1 94 ? 9.189 12.323 -19.209 1.00 62.84 94 GLY A C 1
ATOM 731 O O . GLY A 1 94 ? 8.589 11.749 -18.296 1.00 62.84 94 GLY A O 1
ATOM 732 N N . ASP A 1 95 ? 9.507 13.618 -19.110 1.00 73.44 95 ASP A N 1
ATOM 733 C CA . ASP A 1 95 ? 9.354 14.356 -17.842 1.00 73.44 95 ASP A CA 1
ATOM 734 C C . ASP A 1 95 ? 7.874 14.536 -17.482 1.00 73.44 95 ASP A C 1
ATOM 736 O O . ASP A 1 95 ? 7.470 14.415 -16.322 1.00 73.44 95 ASP A O 1
ATOM 740 N N . MET A 1 96 ? 7.027 14.742 -18.494 1.00 79.38 96 MET A N 1
ATOM 741 C CA . MET A 1 96 ? 5.581 14.843 -18.313 1.00 79.38 96 MET A CA 1
ATOM 742 C C . MET A 1 96 ? 4.982 13.527 -17.792 1.00 79.38 96 MET A C 1
ATOM 744 O O . MET A 1 96 ? 4.039 13.553 -17.000 1.00 79.38 96 MET A O 1
ATOM 748 N N . PHE A 1 97 ? 5.543 12.375 -18.173 1.00 86.62 97 PHE A N 1
ATOM 749 C CA . PHE A 1 97 ? 5.067 11.064 -17.721 1.00 86.62 97 PHE A CA 1
ATOM 750 C C . PHE A 1 97 ? 5.310 10.861 -16.224 1.00 86.62 97 PHE A C 1
ATOM 752 O O . PHE A 1 97 ? 4.406 10.443 -15.492 1.00 86.62 97 PHE A O 1
ATOM 759 N N . MET A 1 98 ? 6.500 11.238 -15.751 1.00 90.31 98 MET A N 1
ATOM 760 C CA . MET A 1 98 ? 6.842 11.198 -14.328 1.00 90.31 98 MET A CA 1
ATOM 761 C C . MET A 1 98 ? 5.991 12.176 -13.513 1.00 90.31 98 MET A C 1
ATOM 763 O O . MET A 1 98 ? 5.542 11.829 -12.419 1.00 90.31 98 MET A O 1
ATOM 767 N N . LEU A 1 99 ? 5.694 13.365 -14.048 1.00 92.62 99 LEU A N 1
ATOM 768 C CA . LEU A 1 99 ? 4.831 14.338 -13.372 1.00 92.62 99 LEU A CA 1
ATOM 769 C C . LEU A 1 99 ? 3.416 13.803 -13.123 1.00 92.62 99 LEU A C 1
ATOM 771 O O . LEU A 1 99 ? 2.881 14.015 -12.035 1.00 92.62 99 LEU A O 1
ATOM 775 N N . VAL A 1 100 ? 2.820 13.073 -14.073 1.00 94.56 100 VAL A N 1
ATOM 776 C CA . VAL A 1 100 ? 1.491 12.456 -13.885 1.00 94.56 100 VAL A CA 1
ATOM 777 C C . VAL A 1 100 ? 1.521 11.420 -12.759 1.00 94.56 100 VAL A C 1
ATOM 779 O O . VAL A 1 100 ? 0.635 11.419 -11.900 1.00 94.56 100 VAL A O 1
ATOM 782 N N . LEU A 1 101 ? 2.563 10.581 -12.714 1.00 94.88 101 LEU A N 1
ATOM 783 C CA . LEU A 1 101 ? 2.753 9.604 -11.640 1.00 94.88 101 LEU A CA 1
ATOM 784 C C . LEU A 1 101 ? 2.913 10.295 -10.278 1.00 94.88 101 LEU A C 1
ATOM 786 O O . LEU A 1 101 ? 2.224 9.940 -9.321 1.00 94.88 101 LEU A O 1
ATOM 790 N N . ILE A 1 102 ? 3.774 11.313 -10.195 1.00 96.56 102 ILE A N 1
ATOM 791 C CA . ILE A 1 102 ? 4.001 12.095 -8.971 1.00 96.56 102 ILE A CA 1
ATOM 792 C C . ILE A 1 102 ? 2.705 12.768 -8.515 1.00 96.56 102 ILE A C 1
ATOM 794 O O . ILE A 1 102 ? 2.360 12.700 -7.335 1.00 96.56 102 ILE A O 1
ATOM 798 N N . LEU A 1 103 ? 1.959 13.384 -9.432 1.00 97.25 103 LEU A N 1
ATOM 799 C CA . LEU A 1 103 ? 0.688 14.032 -9.122 1.00 97.25 103 LEU A CA 1
ATOM 800 C C . LEU A 1 103 ? -0.327 13.024 -8.569 1.00 97.25 103 LEU A C 1
ATOM 802 O O . LEU A 1 103 ? -0.952 13.284 -7.538 1.00 97.25 103 LEU A O 1
ATOM 806 N N . GLY A 1 104 ? -0.444 11.855 -9.204 1.00 97.88 104 GLY A N 1
ATOM 807 C CA . GLY A 1 104 ? -1.283 10.762 -8.719 1.00 97.88 104 GLY A CA 1
ATOM 808 C C . GLY A 1 104 ? -0.895 10.313 -7.309 1.00 97.88 104 GLY A C 1
ATOM 809 O O . GLY A 1 104 ? -1.759 10.217 -6.434 1.00 97.88 104 GLY A O 1
ATOM 810 N N . LEU A 1 105 ? 0.404 10.125 -7.052 1.00 98.12 105 LEU A N 1
ATOM 811 C CA . LEU A 1 105 ? 0.939 9.771 -5.733 1.00 98.12 105 LEU A CA 1
ATOM 812 C C . LEU A 1 105 ? 0.615 10.827 -4.677 1.00 98.12 105 LEU A C 1
ATOM 814 O O . LEU A 1 105 ? 0.138 10.485 -3.595 1.00 98.12 105 LEU A O 1
ATOM 818 N N . VAL A 1 106 ? 0.830 12.106 -4.986 1.00 98.12 106 VAL A N 1
ATOM 819 C CA . VAL A 1 106 ? 0.552 13.216 -4.066 1.00 98.12 106 VAL A CA 1
ATOM 820 C C . VAL A 1 106 ? -0.934 13.282 -3.727 1.00 98.12 106 VAL A C 1
ATOM 822 O O . VAL A 1 106 ? -1.280 13.394 -2.550 1.00 98.12 106 VAL A O 1
ATOM 825 N N . ILE A 1 107 ? -1.820 13.170 -4.719 1.00 98.00 107 ILE A N 1
ATOM 826 C CA . ILE A 1 107 ? -3.270 13.202 -4.492 1.00 98.00 107 ILE A CA 1
ATOM 827 C C . ILE A 1 107 ? -3.706 11.983 -3.676 1.00 98.00 107 ILE A C 1
ATOM 829 O O . ILE A 1 107 ? -4.388 12.131 -2.658 1.00 98.00 107 ILE A O 1
ATOM 833 N N . PHE A 1 108 ? -3.296 10.781 -4.085 1.00 98.38 108 PHE A N 1
ATOM 834 C CA . PHE A 1 108 ? -3.712 9.536 -3.452 1.00 98.38 108 PHE A CA 1
ATOM 835 C C . PHE A 1 108 ? -3.180 9.428 -2.019 1.00 98.38 108 PHE A C 1
ATOM 837 O O . PHE A 1 108 ? -3.961 9.345 -1.067 1.00 98.38 108 PHE A O 1
ATOM 844 N N . LEU A 1 109 ? -1.858 9.479 -1.838 1.00 97.75 109 LEU A N 1
ATOM 845 C CA . LEU A 1 109 ? -1.224 9.338 -0.526 1.00 97.75 109 LEU A CA 1
ATOM 846 C C . LEU A 1 109 ? -1.519 10.549 0.363 1.00 97.75 109 LEU A C 1
ATOM 848 O O . LEU A 1 109 ? -1.711 10.391 1.570 1.00 97.75 109 LEU A O 1
ATOM 852 N N . GLY A 1 110 ? -1.623 11.750 -0.213 1.00 96.81 110 GLY A N 1
ATOM 853 C CA . GLY A 1 110 ? -2.019 12.962 0.503 1.00 96.81 110 GLY A CA 1
ATOM 854 C C . GLY A 1 110 ? -3.425 12.850 1.086 1.00 96.81 110 GLY A C 1
ATOM 855 O O . GLY A 1 110 ? -3.612 13.091 2.281 1.00 96.81 110 GLY A O 1
ATOM 856 N N . THR A 1 111 ? -4.391 12.383 0.289 1.00 97.12 111 THR A N 1
ATOM 857 C CA . THR A 1 111 ? -5.765 12.119 0.750 1.00 97.12 111 THR A CA 1
ATOM 858 C C . THR A 1 111 ? -5.769 11.102 1.894 1.00 97.12 111 THR A C 1
ATOM 860 O O . THR A 1 111 ? -6.356 11.350 2.951 1.00 97.12 111 THR A O 1
ATOM 863 N N . HIS A 1 112 ? -5.013 10.010 1.755 1.00 96.69 112 HIS A N 1
ATOM 864 C CA . HIS A 1 112 ? -4.886 8.987 2.798 1.00 96.69 112 HIS A CA 1
ATOM 865 C C . HIS A 1 112 ? -4.139 9.451 4.050 1.00 96.69 112 HIS A C 1
ATOM 867 O O . HIS A 1 112 ? -4.370 8.945 5.149 1.00 96.69 112 HIS A O 1
ATOM 873 N N . SER A 1 113 ? -3.325 10.494 3.925 1.00 96.88 113 SER A N 1
ATOM 874 C CA . SER A 1 113 ? -2.583 11.092 5.032 1.00 96.88 113 SER A CA 1
ATOM 875 C C . SER A 1 113 ? -3.375 12.156 5.797 1.00 96.88 113 SER A C 1
ATOM 877 O O . SER A 1 113 ? -2.902 12.631 6.828 1.00 96.88 113 SER A O 1
ATOM 879 N N . ILE A 1 114 ? -4.599 12.519 5.389 1.00 95.38 114 ILE A N 1
ATOM 880 C CA . ILE A 1 114 ? -5.396 13.554 6.079 1.00 95.38 114 ILE A CA 1
ATOM 881 C C . ILE A 1 114 ? -5.557 13.235 7.571 1.00 95.38 114 ILE A C 1
ATOM 883 O O . ILE A 1 114 ? -5.393 14.107 8.424 1.00 95.38 114 ILE A O 1
ATOM 887 N N . ARG A 1 115 ? -5.849 11.977 7.923 1.00 91.06 115 ARG A N 1
ATOM 888 C CA . ARG A 1 115 ? -6.014 11.577 9.331 1.00 91.06 115 ARG A CA 1
ATOM 889 C C . ARG A 1 115 ? -4.690 11.611 10.104 1.00 91.06 115 ARG A C 1
ATOM 891 O O . ARG A 1 115 ? -4.714 11.712 11.330 1.00 91.06 115 ARG A O 1
ATOM 898 N N . LEU A 1 116 ? -3.564 11.473 9.410 1.00 90.88 116 LEU A N 1
ATOM 899 C CA . LEU A 1 116 ? -2.221 11.532 9.977 1.00 90.88 116 LEU A CA 1
ATOM 900 C C . LEU A 1 116 ? -1.828 12.981 10.302 1.00 90.88 116 LEU A C 1
ATOM 902 O O . LEU A 1 116 ? -1.391 13.258 11.417 1.00 90.88 116 LEU A O 1
ATOM 906 N N . VAL A 1 117 ? -2.025 13.908 9.358 1.00 92.19 117 VAL A N 1
ATOM 907 C CA . VAL A 1 117 ? -1.510 15.289 9.461 1.00 92.19 117 VAL A CA 1
ATOM 908 C C . VAL A 1 117 ? -2.545 16.318 9.923 1.00 92.19 117 VAL A C 1
ATOM 910 O O . VAL A 1 117 ? -2.185 17.330 10.523 1.00 92.19 117 VAL A O 1
ATOM 913 N N . ALA A 1 118 ? -3.831 16.076 9.663 1.00 93.00 118 ALA A N 1
ATOM 914 C CA . ALA A 1 118 ? -4.906 17.061 9.782 1.00 93.00 118 ALA A CA 1
ATOM 915 C C . ALA A 1 118 ? -6.191 16.464 10.396 1.00 93.00 118 ALA A C 1
ATOM 917 O O . ALA A 1 118 ? -7.303 16.727 9.935 1.00 93.00 118 ALA A O 1
ATOM 918 N N . GLY A 1 119 ? -6.049 15.671 11.465 1.00 92.25 119 GLY A N 1
ATOM 919 C CA . GLY A 1 119 ? -7.173 15.002 12.137 1.00 92.25 119 GLY A CA 1
ATOM 920 C C . GLY A 1 119 ? -8.288 15.946 12.613 1.00 92.25 119 GLY A C 1
ATOM 921 O O . GLY A 1 119 ? -9.461 15.660 12.379 1.00 92.25 119 GLY A O 1
ATOM 922 N N . ASP A 1 120 ? -7.935 17.089 13.210 1.00 93.94 120 ASP A N 1
ATOM 923 C CA . ASP A 1 120 ? -8.916 18.075 13.694 1.00 93.94 120 ASP A CA 1
ATOM 924 C C . ASP A 1 120 ? -9.661 18.757 12.538 1.00 93.94 120 ASP A C 1
ATOM 926 O O . ASP A 1 120 ? -10.870 18.965 12.604 1.00 93.94 120 ASP A O 1
ATOM 930 N N . TRP A 1 121 ? -8.954 19.057 11.443 1.00 95.75 121 TRP A N 1
ATOM 931 C CA . TRP A 1 121 ? -9.572 19.619 10.242 1.00 95.75 121 TRP A CA 1
ATOM 932 C C . TRP A 1 121 ? -10.538 18.617 9.610 1.00 95.75 121 TRP A C 1
ATOM 934 O O . TRP A 1 121 ? -11.669 18.980 9.307 1.00 95.75 121 TRP A O 1
ATOM 944 N N . ARG A 1 122 ? -10.149 17.340 9.510 1.00 95.75 122 ARG A N 1
ATOM 945 C CA . ARG A 1 122 ? -11.049 16.264 9.072 1.00 95.75 122 ARG A CA 1
ATOM 946 C C . ARG A 1 122 ? -12.311 16.200 9.933 1.00 95.75 122 ARG A C 1
ATOM 948 O O . ARG A 1 122 ? -13.402 16.064 9.392 1.00 95.75 122 ARG A O 1
ATOM 955 N N . ALA A 1 123 ? -12.172 16.277 11.257 1.00 95.25 123 ALA A N 1
ATOM 956 C CA . ALA A 1 123 ? -13.318 16.266 12.165 1.00 95.25 123 ALA A CA 1
ATOM 957 C C . ALA A 1 123 ? -14.243 17.472 11.929 1.00 95.25 123 ALA A C 1
ATOM 959 O O . ALA A 1 123 ? -15.457 17.299 11.873 1.00 95.25 123 ALA A O 1
ATOM 960 N N . ALA A 1 124 ? -13.675 18.662 11.708 1.00 95.88 124 ALA A N 1
ATOM 961 C CA . ALA A 1 124 ? -14.440 19.856 11.361 1.00 95.88 124 ALA A CA 1
ATOM 962 C C . ALA A 1 124 ? -15.181 19.706 10.021 1.00 95.88 124 ALA A C 1
ATOM 964 O O . ALA A 1 124 ? -16.365 20.013 9.958 1.00 95.88 124 ALA A O 1
ATOM 965 N N . GLN A 1 125 ? -14.531 19.173 8.978 1.00 96.75 125 GLN A N 1
ATOM 966 C CA . GLN A 1 125 ? -15.178 18.945 7.678 1.00 96.75 125 GLN A CA 1
ATOM 967 C C . GLN A 1 125 ? -16.315 17.920 7.756 1.00 96.75 125 GLN A C 1
ATOM 969 O O . GLN A 1 125 ? -17.347 18.081 7.112 1.00 96.75 125 GLN A O 1
ATOM 974 N N . ILE A 1 126 ? -16.161 16.871 8.568 1.00 97.00 126 ILE A N 1
ATOM 975 C CA . ILE A 1 126 ? -17.240 15.900 8.801 1.00 97.00 126 ILE A CA 1
ATOM 976 C C . ILE A 1 126 ? -18.412 16.558 9.533 1.00 97.00 126 ILE A C 1
ATOM 978 O O . ILE A 1 126 ? -19.560 16.282 9.193 1.00 97.00 126 ILE A O 1
ATOM 982 N N . ALA A 1 127 ? -18.139 17.435 10.502 1.00 97.19 127 ALA A N 1
ATOM 983 C CA . ALA A 1 127 ? -19.179 18.158 11.227 1.00 97.19 127 ALA A CA 1
ATOM 984 C C . ALA A 1 127 ? -19.945 19.157 10.338 1.00 97.19 127 ALA A C 1
ATOM 986 O O . ALA A 1 127 ? -21.134 19.359 10.560 1.00 97.19 127 ALA A O 1
ATOM 987 N N . THR A 1 128 ? -19.296 19.761 9.334 1.00 96.56 128 THR A N 1
ATOM 988 C CA . THR A 1 128 ? -19.933 20.732 8.427 1.00 96.56 128 THR A CA 1
ATOM 989 C C . THR A 1 128 ? -20.643 20.081 7.240 1.00 96.56 128 THR A C 1
ATOM 991 O O . THR A 1 128 ? -21.765 20.458 6.916 1.00 96.56 128 THR A O 1
ATOM 994 N N . LEU A 1 129 ? -20.010 19.112 6.573 1.00 96.06 129 LEU A N 1
ATOM 995 C CA . LEU A 1 129 ? -20.524 18.498 5.339 1.00 96.06 129 LEU A CA 1
ATOM 996 C C . LEU A 1 129 ? -21.424 17.284 5.607 1.00 96.06 129 LEU A C 1
ATOM 998 O O . LEU A 1 129 ? -22.239 16.905 4.757 1.00 96.06 129 LEU A O 1
ATOM 1002 N N . GLY A 1 130 ? -21.258 16.661 6.773 1.00 97.25 130 GLY A N 1
ATOM 1003 C CA . GLY A 1 130 ? -21.792 15.345 7.094 1.00 97.25 130 GLY A CA 1
ATOM 1004 C C . GLY A 1 130 ? -20.867 14.214 6.638 1.00 97.25 130 GLY A C 1
ATOM 1005 O O . GLY A 1 130 ? -20.157 14.302 5.631 1.00 97.25 130 GLY A O 1
ATOM 1006 N N . GLU A 1 131 ? -20.904 13.104 7.377 1.00 95.62 131 GLU A N 1
ATOM 1007 C CA . GLU A 1 131 ? -20.087 11.917 7.111 1.00 95.62 131 GLU A CA 1
ATOM 1008 C C . GLU A 1 131 ? -20.215 11.348 5.681 1.00 95.62 131 GLU A C 1
ATOM 1010 O O . GLU A 1 131 ? -19.168 11.082 5.082 1.00 95.62 131 GLU A O 1
ATOM 1015 N N . PRO A 1 132 ? -21.417 11.170 5.086 1.00 97.06 132 PRO A N 1
ATOM 1016 C CA . PRO A 1 132 ? -21.522 10.575 3.752 1.00 97.06 132 PRO A CA 1
ATOM 1017 C C . PRO A 1 132 ? -20.921 11.470 2.663 1.00 97.06 132 PRO A C 1
ATOM 1019 O O . PRO A 1 132 ? -20.191 10.973 1.806 1.00 97.06 132 PRO A O 1
ATOM 1022 N N . ARG A 1 133 ? -21.144 12.791 2.722 1.00 96.69 133 ARG A N 1
ATOM 1023 C CA . ARG A 1 133 ? -20.568 13.736 1.750 1.00 96.69 133 ARG A CA 1
ATOM 1024 C C . ARG A 1 133 ? -19.049 13.791 1.857 1.00 96.69 133 ARG A C 1
ATOM 1026 O O . ARG A 1 133 ? -18.364 13.716 0.841 1.00 96.69 133 ARG A O 1
ATOM 1033 N N . TRP A 1 134 ? -18.519 13.846 3.081 1.00 96.94 134 TRP A N 1
ATOM 1034 C CA . TRP A 1 134 ? -17.077 13.785 3.312 1.00 96.94 134 TRP A CA 1
ATOM 1035 C C . TRP A 1 134 ? -16.457 12.504 2.736 1.00 96.94 134 TRP A C 1
ATOM 1037 O O . TRP A 1 134 ? -15.441 12.567 2.044 1.00 96.94 134 TRP A O 1
ATOM 1047 N N . LYS A 1 135 ? -17.079 11.340 2.981 1.00 95.56 135 LYS A N 1
ATOM 1048 C CA . LYS A 1 135 ? -16.627 10.061 2.412 1.00 95.56 135 LYS A CA 1
ATOM 1049 C C . LYS A 1 135 ? -16.692 10.053 0.884 1.00 95.56 135 LYS A C 1
ATOM 1051 O O . LYS A 1 135 ? -15.769 9.530 0.272 1.00 95.56 135 LYS A O 1
ATOM 1056 N N . GLY A 1 136 ? -17.719 10.654 0.281 1.00 97.62 136 GLY A N 1
ATOM 1057 C CA . GLY A 1 136 ? -17.843 10.788 -1.174 1.00 97.62 136 GLY A CA 1
ATOM 1058 C C . GLY A 1 136 ? -16.706 11.604 -1.793 1.00 97.62 136 GLY A C 1
ATOM 1059 O O . GLY A 1 136 ? -16.048 11.130 -2.714 1.00 97.62 136 GLY A O 1
ATOM 1060 N N . ILE A 1 137 ? -16.408 12.785 -1.238 1.00 97.00 137 ILE A N 1
ATOM 1061 C CA . ILE A 1 137 ? -15.290 13.634 -1.694 1.00 97.00 137 ILE A CA 1
ATOM 1062 C C . ILE A 1 137 ? -13.954 12.904 -1.527 1.00 97.00 137 ILE A C 1
ATOM 1064 O O . ILE A 1 137 ? -13.133 12.877 -2.442 1.00 97.00 137 ILE A O 1
ATOM 1068 N N . TYR A 1 138 ? -13.746 12.277 -0.367 1.00 97.38 138 TYR A N 1
ATOM 1069 C CA . TYR A 1 138 ? -12.541 11.505 -0.083 1.00 97.38 138 TYR A CA 1
ATOM 1070 C C . TYR A 1 138 ? -12.363 10.342 -1.073 1.00 97.38 138 TYR A C 1
ATOM 1072 O O . TYR A 1 138 ? -11.260 10.117 -1.576 1.00 97.38 138 TYR A O 1
ATOM 1080 N N . ALA A 1 139 ? -13.439 9.602 -1.358 1.00 97.75 139 ALA A N 1
ATOM 1081 C CA . ALA A 1 139 ? -13.428 8.490 -2.301 1.00 97.75 139 ALA A CA 1
ATOM 1082 C C . ALA A 1 139 ? -13.133 8.972 -3.724 1.00 97.75 139 ALA A C 1
ATOM 1084 O O . ALA A 1 139 ? -12.271 8.397 -4.380 1.00 97.75 139 ALA A O 1
ATOM 1085 N N . LEU A 1 140 ? -13.769 10.060 -4.168 1.00 98.25 140 LEU A N 1
ATOM 1086 C CA . LEU A 1 140 ? -13.527 10.640 -5.487 1.00 98.25 140 LEU A CA 1
ATOM 1087 C C . LEU A 1 140 ? -12.064 11.073 -5.652 1.00 98.25 140 LEU A C 1
ATOM 1089 O O . LEU A 1 140 ? -11.418 10.678 -6.618 1.00 98.25 140 LEU A O 1
ATOM 1093 N N . ALA A 1 141 ? -11.515 11.813 -4.684 1.00 98.06 141 ALA A N 1
ATOM 1094 C CA . ALA A 1 141 ? -10.108 12.215 -4.702 1.00 98.06 141 ALA A CA 1
ATOM 1095 C C . ALA A 1 141 ? -9.163 11.000 -4.721 1.00 98.06 141 ALA A C 1
ATOM 1097 O O . ALA A 1 141 ? -8.178 10.988 -5.457 1.00 98.06 141 ALA A O 1
ATOM 1098 N N . SER A 1 142 ? -9.493 9.952 -3.960 1.00 97.94 142 SER A N 1
ATOM 1099 C CA . SER A 1 142 ? -8.727 8.701 -3.944 1.00 97.94 142 SER A CA 1
ATOM 1100 C C . SER A 1 142 ? -8.776 7.981 -5.294 1.00 97.94 142 SER A C 1
ATOM 1102 O O . SER A 1 142 ? -7.742 7.532 -5.775 1.00 97.94 142 SER A O 1
ATOM 1104 N N . VAL A 1 143 ? -9.944 7.896 -5.937 1.00 98.38 143 VAL A N 1
ATOM 1105 C CA . VAL A 1 143 ? -10.097 7.263 -7.257 1.00 98.38 143 VAL A CA 1
ATOM 1106 C C . VAL A 1 143 ? -9.350 8.047 -8.333 1.00 98.38 143 VAL A C 1
ATOM 1108 O O . VAL A 1 143 ? -8.633 7.439 -9.120 1.00 98.38 143 VAL A O 1
ATOM 1111 N N . ILE A 1 144 ? -9.448 9.381 -8.334 1.00 98.44 144 ILE A N 1
ATOM 1112 C CA . ILE A 1 144 ? -8.703 10.237 -9.270 1.00 98.44 144 ILE A CA 1
ATOM 1113 C C . ILE A 1 144 ? -7.195 10.039 -9.084 1.00 98.44 144 ILE A C 1
ATOM 1115 O O . ILE A 1 144 ? -6.489 9.771 -10.053 1.00 98.44 144 ILE A O 1
ATOM 1119 N N . GLY A 1 145 ? -6.700 10.108 -7.844 1.00 98.31 145 GLY A N 1
ATOM 1120 C CA . GLY A 1 145 ? -5.284 9.880 -7.552 1.00 98.31 145 GLY A CA 1
ATOM 1121 C C . GLY A 1 145 ? -4.814 8.491 -7.990 1.00 98.31 145 GLY A C 1
ATOM 1122 O O . GLY A 1 145 ? -3.756 8.361 -8.597 1.00 98.31 145 GLY A O 1
ATOM 1123 N N . PHE A 1 146 ? -5.621 7.455 -7.753 1.00 98.00 146 PHE A N 1
ATOM 1124 C CA . PHE A 1 146 ? -5.305 6.088 -8.164 1.00 98.00 146 PHE A CA 1
ATOM 1125 C C . PHE A 1 146 ? -5.291 5.912 -9.690 1.00 98.00 146 PHE A C 1
ATOM 1127 O O . PHE A 1 146 ? -4.363 5.308 -10.225 1.00 98.00 146 PHE A O 1
ATOM 1134 N N . ALA A 1 147 ? -6.264 6.484 -10.403 1.00 97.88 147 ALA A N 1
ATOM 1135 C CA . ALA A 1 147 ? -6.302 6.463 -11.864 1.00 97.88 147 ALA A CA 1
ATOM 1136 C C . ALA A 1 147 ? -5.076 7.165 -12.471 1.00 97.88 147 ALA A C 1
ATOM 1138 O O . ALA A 1 147 ? -4.468 6.641 -13.403 1.00 97.88 147 ALA A O 1
ATOM 1139 N N . LEU A 1 148 ? -4.664 8.300 -11.894 1.00 97.62 148 LEU A N 1
ATOM 1140 C CA . LEU A 1 148 ? -3.444 9.005 -12.292 1.00 97.62 148 LEU A CA 1
ATOM 1141 C C . LEU A 1 148 ? -2.179 8.184 -12.019 1.00 97.62 148 LEU A C 1
ATOM 1143 O O . LEU A 1 148 ? -1.270 8.207 -12.840 1.00 97.62 148 LEU A O 1
ATOM 1147 N N . ILE A 1 149 ? -2.117 7.425 -10.919 1.00 97.25 149 ILE A N 1
ATOM 1148 C CA . ILE A 1 149 ? -0.999 6.500 -10.664 1.00 97.25 149 ILE A CA 1
ATOM 1149 C C . ILE A 1 149 ? -0.938 5.422 -11.749 1.00 97.25 149 ILE A C 1
ATOM 1151 O O . ILE A 1 149 ? 0.134 5.193 -12.303 1.00 97.25 149 ILE A O 1
ATOM 1155 N N . ILE A 1 150 ? -2.067 4.777 -12.074 1.00 95.00 150 ILE A N 1
ATOM 1156 C CA . ILE A 1 150 ? -2.118 3.726 -13.105 1.00 95.00 150 ILE A CA 1
ATOM 1157 C C . ILE A 1 150 ? -1.672 4.288 -14.455 1.00 95.00 150 ILE A C 1
ATOM 1159 O O . ILE A 1 150 ? -0.783 3.728 -15.095 1.00 95.00 150 ILE A O 1
ATOM 1163 N N . TRP A 1 151 ? -2.268 5.408 -14.867 1.00 94.56 151 TRP A N 1
ATOM 1164 C CA . TRP A 1 151 ? -1.955 6.051 -16.137 1.00 94.56 151 TRP A CA 1
ATOM 1165 C C . TRP A 1 151 ? -0.498 6.515 -16.172 1.00 94.56 151 TRP A C 1
ATOM 1167 O O . TRP A 1 151 ? 0.236 6.181 -17.098 1.00 94.56 151 TRP A O 1
ATOM 1177 N N . GLY A 1 152 ? -0.059 7.256 -15.154 1.00 93.62 152 GLY A N 1
ATOM 1178 C CA . GLY A 1 152 ? 1.293 7.800 -15.058 1.00 93.62 152 GLY A CA 1
ATOM 1179 C C . GLY A 1 152 ? 2.356 6.708 -15.061 1.00 93.62 152 GLY A C 1
ATOM 1180 O O . GLY A 1 152 ? 3.340 6.822 -15.779 1.00 93.62 152 GLY A O 1
ATOM 1181 N N . TYR A 1 153 ? 2.131 5.603 -14.347 1.00 92.69 153 TYR A N 1
ATOM 1182 C CA . TYR A 1 153 ? 3.021 4.444 -14.392 1.00 92.69 153 TYR A CA 1
ATOM 1183 C C . TYR A 1 153 ? 3.019 3.766 -15.773 1.00 92.69 153 TYR A C 1
ATOM 1185 O O . TYR A 1 153 ? 4.061 3.318 -16.248 1.00 92.69 153 TYR A O 1
ATOM 1193 N N . GLY A 1 154 ? 1.857 3.682 -16.429 1.00 91.38 154 GLY A N 1
ATOM 1194 C CA . GLY A 1 154 ? 1.714 3.169 -17.795 1.00 91.38 154 GLY A CA 1
ATOM 1195 C C . GLY A 1 154 ? 2.451 4.003 -18.846 1.00 91.38 154 GLY A C 1
ATOM 1196 O O . GLY A 1 154 ? 3.006 3.439 -19.783 1.00 91.38 154 GLY A O 1
ATOM 1197 N N . LEU A 1 155 ? 2.516 5.324 -18.667 1.00 90.44 155 LEU A N 1
ATOM 1198 C CA . LEU A 1 155 ? 3.329 6.207 -19.504 1.00 90.44 155 LEU A CA 1
ATOM 1199 C C . LEU A 1 155 ? 4.819 6.103 -19.152 1.00 90.44 155 LEU A C 1
ATOM 1201 O O . LEU A 1 155 ? 5.658 5.925 -20.028 1.00 90.44 155 LEU A O 1
ATOM 1205 N N . ALA A 1 156 ? 5.151 6.171 -17.861 1.00 89.12 156 ALA A N 1
ATOM 1206 C CA . ALA A 1 156 ? 6.529 6.237 -17.384 1.00 89.12 156 ALA A CA 1
ATOM 1207 C C . ALA A 1 156 ? 7.309 4.931 -17.587 1.00 89.12 156 ALA A C 1
ATOM 1209 O O . ALA A 1 156 ? 8.530 4.963 -17.639 1.00 89.12 156 ALA A O 1
ATOM 1210 N N . ARG A 1 157 ? 6.637 3.784 -17.751 1.00 85.94 157 ARG A N 1
ATOM 1211 C CA . ARG A 1 157 ? 7.308 2.519 -18.106 1.00 85.94 157 ARG A CA 1
ATOM 1212 C C . ARG A 1 157 ? 7.880 2.493 -19.525 1.00 85.94 157 ARG A C 1
ATOM 1214 O O . ARG A 1 157 ? 8.710 1.636 -19.806 1.00 85.94 157 ARG A O 1
ATOM 1221 N N . ALA A 1 158 ? 7.433 3.392 -20.410 1.00 82.31 158 ALA A N 1
ATOM 1222 C CA . ALA A 1 158 ? 8.054 3.573 -21.722 1.00 82.31 158 ALA A CA 1
ATOM 1223 C C . ALA A 1 158 ? 9.432 4.246 -21.603 1.00 82.31 158 ALA A C 1
ATOM 1225 O O . ALA A 1 158 ? 10.268 4.091 -22.488 1.00 82.31 158 ALA A O 1
ATOM 1226 N N . ASP A 1 159 ? 9.669 4.955 -20.495 1.00 70.62 159 ASP A N 1
ATOM 1227 C CA . ASP A 1 159 ? 10.947 5.561 -20.151 1.00 70.62 159 ASP A CA 1
ATOM 1228 C C . ASP A 1 159 ? 11.710 4.648 -19.172 1.00 70.62 159 ASP A C 1
ATOM 1230 O O . ASP A 1 159 ? 11.417 4.539 -17.975 1.00 70.62 159 ASP A O 1
ATOM 1234 N N . THR A 1 160 ? 12.675 3.905 -19.710 1.00 69.06 160 THR A N 1
ATOM 1235 C CA . THR A 1 160 ? 13.371 2.817 -19.012 1.00 69.06 160 THR A CA 1
ATOM 1236 C C . THR A 1 160 ? 14.629 3.291 -18.289 1.00 69.06 160 THR A C 1
ATOM 1238 O O . THR A 1 160 ? 15.661 2.618 -18.335 1.00 69.06 160 THR A O 1
ATOM 1241 N N . ALA A 1 161 ? 14.577 4.444 -17.620 1.00 86.25 161 ALA A N 1
ATOM 1242 C CA . ALA A 1 161 ? 15.677 4.902 -16.777 1.00 86.25 161 ALA A CA 1
ATOM 1243 C C . ALA A 1 161 ? 15.954 3.868 -15.665 1.00 86.25 161 ALA A C 1
ATOM 1245 O O . ALA A 1 161 ? 15.199 3.753 -14.694 1.00 86.25 161 ALA A O 1
ATOM 1246 N N . SER A 1 162 ? 17.020 3.083 -15.835 1.00 90.12 162 SER A N 1
ATOM 1247 C CA . SER A 1 162 ? 17.464 2.065 -14.880 1.00 90.12 162 SER A CA 1
ATOM 1248 C C . SER A 1 162 ? 18.402 2.688 -13.850 1.00 90.12 162 SER A C 1
ATOM 1250 O O . SER A 1 162 ? 19.349 3.384 -14.210 1.00 90.12 162 SER A O 1
ATOM 1252 N N . LEU A 1 163 ? 18.135 2.443 -12.571 1.00 92.38 163 LEU A N 1
ATOM 1253 C CA . LEU A 1 163 ? 18.948 2.883 -11.438 1.00 92.38 163 LEU A CA 1
ATOM 1254 C C . LEU A 1 163 ? 19.915 1.787 -10.984 1.00 92.38 163 LEU A C 1
ATOM 1256 O O . LEU A 1 163 ? 21.044 2.082 -10.601 1.00 92.38 163 LEU A O 1
ATOM 1260 N N . TRP A 1 164 ? 19.474 0.530 -11.013 1.00 92.25 164 TRP A N 1
ATOM 1261 C CA . TRP A 1 164 ? 20.274 -0.630 -10.626 1.00 92.25 164 TRP A CA 1
ATOM 1262 C C . TRP A 1 164 ? 19.658 -1.920 -11.181 1.00 92.25 164 TRP A C 1
ATOM 1264 O O . TRP A 1 164 ? 18.540 -1.913 -11.692 1.00 92.25 164 TRP A O 1
ATOM 1274 N N . PHE A 1 165 ? 20.383 -3.037 -11.093 1.00 91.06 165 PHE A N 1
ATOM 1275 C CA . PHE A 1 165 ? 19.908 -4.328 -11.593 1.00 91.06 165 PHE A CA 1
ATOM 1276 C C . PHE A 1 165 ? 19.700 -5.328 -10.449 1.00 91.06 165 PHE A C 1
ATOM 1278 O O . PHE A 1 165 ? 20.636 -5.569 -9.680 1.00 91.06 165 PHE A O 1
ATOM 1285 N N . PRO A 1 166 ? 18.506 -5.936 -10.337 1.00 89.56 166 PRO A N 1
ATOM 1286 C CA . PRO A 1 166 ? 18.225 -6.927 -9.310 1.00 89.56 166 PRO A CA 1
ATOM 1287 C C . PRO A 1 166 ? 19.080 -8.189 -9.492 1.00 89.56 166 PRO A C 1
ATOM 1289 O O . PRO A 1 166 ? 19.185 -8.701 -10.610 1.00 89.56 166 PRO A O 1
ATOM 1292 N N . PRO A 1 167 ? 19.678 -8.730 -8.412 1.00 90.00 167 PRO A N 1
ATOM 1293 C CA . PRO A 1 167 ? 20.478 -9.941 -8.499 1.00 90.00 167 PRO A CA 1
ATOM 1294 C C . PRO A 1 167 ? 19.614 -11.155 -8.857 1.00 90.00 167 PRO A C 1
ATOM 1296 O O . PRO A 1 167 ? 18.431 -11.249 -8.502 1.00 90.00 167 PRO A O 1
ATOM 1299 N N . LEU A 1 168 ? 20.235 -12.129 -9.524 1.00 83.88 168 LEU A N 1
ATOM 1300 C CA . LEU A 1 168 ? 19.585 -13.385 -9.890 1.00 83.88 168 LEU A CA 1
ATOM 1301 C C . LEU A 1 168 ? 19.061 -14.094 -8.628 1.00 83.88 168 LEU A C 1
ATOM 1303 O O . LEU A 1 168 ? 19.791 -14.302 -7.664 1.00 83.88 168 LEU A O 1
ATOM 1307 N N . GLY A 1 169 ? 17.773 -14.448 -8.631 1.00 86.81 169 GLY A N 1
ATOM 1308 C CA . GLY A 1 169 ? 17.108 -15.153 -7.528 1.00 86.81 169 GLY A CA 1
ATOM 1309 C C . GLY A 1 169 ? 16.266 -14.278 -6.591 1.00 86.81 169 GLY A C 1
ATOM 1310 O O . GLY A 1 169 ? 15.382 -14.819 -5.921 1.00 86.81 169 GLY A O 1
ATOM 1311 N N . ILE A 1 170 ? 16.427 -12.944 -6.601 1.00 93.94 170 ILE A N 1
ATOM 1312 C CA . ILE A 1 170 ? 15.651 -12.051 -5.714 1.00 93.94 170 ILE A CA 1
ATOM 1313 C C . ILE A 1 170 ? 14.137 -12.162 -5.939 1.00 93.94 170 ILE A C 1
ATOM 1315 O O . ILE A 1 170 ? 13.353 -12.027 -5.003 1.00 93.94 170 ILE A O 1
ATOM 1319 N N . ARG A 1 171 ? 13.725 -12.540 -7.157 1.00 90.81 171 ARG A N 1
ATOM 1320 C CA . ARG A 1 171 ? 12.329 -12.808 -7.531 1.00 90.81 171 ARG A CA 1
ATOM 1321 C C . ARG A 1 171 ? 11.622 -13.812 -6.615 1.00 90.81 171 ARG A C 1
ATOM 1323 O O . ARG A 1 171 ? 10.439 -13.641 -6.334 1.00 90.81 171 ARG A O 1
ATOM 1330 N N . HIS A 1 172 ? 12.324 -14.831 -6.111 1.00 93.88 172 HIS A N 1
ATOM 1331 C CA . HIS A 1 172 ? 11.723 -15.829 -5.219 1.00 93.88 172 HIS A CA 1
ATOM 1332 C C . HIS A 1 172 ? 11.484 -15.252 -3.822 1.00 93.88 172 HIS A C 1
ATOM 1334 O O . HIS A 1 172 ? 10.417 -15.466 -3.245 1.00 93.88 172 HIS A O 1
ATOM 1340 N N . LEU A 1 173 ? 12.430 -14.455 -3.313 1.00 95.94 173 LEU A N 1
ATOM 1341 C CA . LEU A 1 173 ? 12.258 -13.728 -2.057 1.00 95.94 173 LEU A CA 1
ATOM 1342 C C . LEU A 1 173 ? 11.125 -12.701 -2.171 1.00 95.94 173 LEU A C 1
ATOM 1344 O O . LEU A 1 173 ? 10.251 -12.657 -1.309 1.00 95.94 173 LEU A O 1
ATOM 1348 N N . THR A 1 174 ? 11.084 -11.927 -3.256 1.00 96.44 174 THR A N 1
ATOM 1349 C CA . THR A 1 174 ? 9.991 -10.988 -3.536 1.00 96.44 174 THR A CA 1
ATOM 1350 C C . THR A 1 174 ? 8.646 -11.708 -3.638 1.00 96.44 174 THR A C 1
ATOM 1352 O O . THR A 1 174 ? 7.658 -11.255 -3.059 1.00 96.44 174 THR A O 1
ATOM 1355 N N . GLY A 1 175 ? 8.601 -12.869 -4.292 1.00 96.25 175 GLY A N 1
ATOM 1356 C CA . GLY A 1 175 ? 7.430 -13.741 -4.335 1.00 96.25 175 GLY A CA 1
ATOM 1357 C C . GLY A 1 175 ? 6.932 -14.151 -2.947 1.00 96.25 175 GLY A C 1
ATOM 1358 O O . GLY A 1 175 ? 5.753 -13.999 -2.638 1.00 96.25 175 GLY A O 1
ATOM 1359 N N . LEU A 1 176 ? 7.839 -14.598 -2.078 1.00 97.75 176 LEU A N 1
ATOM 1360 C CA . LEU A 1 176 ? 7.512 -14.981 -0.704 1.00 97.75 176 LEU A CA 1
ATOM 1361 C C . LEU A 1 176 ? 7.022 -13.789 0.134 1.00 97.75 176 LEU A C 1
ATOM 1363 O O . LEU A 1 176 ? 6.006 -13.882 0.822 1.00 97.75 176 LEU A O 1
ATOM 1367 N N . LEU A 1 177 ? 7.721 -12.653 0.070 1.00 98.25 177 LEU A N 1
ATOM 1368 C CA . LEU A 1 177 ? 7.346 -11.449 0.814 1.00 98.25 177 LEU A CA 1
ATOM 1369 C C . LEU A 1 177 ? 5.987 -10.907 0.353 1.00 98.25 177 LEU A C 1
ATOM 1371 O O . LEU A 1 177 ? 5.157 -10.526 1.178 1.00 98.25 177 LEU A O 1
ATOM 1375 N N . THR A 1 178 ? 5.714 -10.923 -0.953 1.00 98.12 178 THR A N 1
ATOM 1376 C CA . THR A 1 178 ? 4.397 -10.537 -1.476 1.00 98.12 178 THR A CA 1
ATOM 1377 C C . THR A 1 178 ? 3.300 -11.514 -1.051 1.00 98.12 178 THR A C 1
ATOM 1379 O O . THR A 1 178 ? 2.205 -11.059 -0.731 1.00 98.12 178 THR A O 1
ATOM 1382 N N . ALA A 1 179 ? 3.575 -12.817 -0.922 1.00 98.38 179 ALA A N 1
ATOM 1383 C CA . ALA A 1 179 ? 2.614 -13.766 -0.350 1.00 98.38 179 ALA A CA 1
ATOM 1384 C C . ALA A 1 179 ? 2.244 -13.397 1.096 1.00 98.38 179 ALA A C 1
ATOM 1386 O O . ALA A 1 179 ? 1.063 -13.318 1.443 1.00 98.38 179 ALA A O 1
ATOM 1387 N N . ILE A 1 180 ? 3.247 -13.075 1.924 1.00 98.56 180 ILE A N 1
ATOM 1388 C CA . ILE A 1 180 ? 3.038 -12.592 3.299 1.00 98.56 180 ILE A CA 1
ATOM 1389 C C . ILE A 1 180 ? 2.205 -11.304 3.298 1.00 98.56 180 ILE A C 1
ATOM 1391 O O . ILE A 1 180 ? 1.274 -11.169 4.096 1.00 98.56 180 ILE A O 1
ATOM 1395 N N . ALA A 1 181 ? 2.493 -10.371 2.387 1.00 98.50 181 ALA A N 1
ATOM 1396 C CA . ALA A 1 181 ? 1.727 -9.138 2.261 1.00 98.50 181 ALA A CA 1
ATOM 1397 C C . ALA A 1 181 ? 0.241 -9.408 1.978 1.00 98.50 181 ALA A C 1
ATOM 1399 O O . ALA A 1 181 ? -0.613 -8.852 2.663 1.00 98.50 181 ALA A O 1
ATOM 1400 N N . PHE A 1 182 ? -0.092 -10.301 1.042 1.00 98.50 182 PHE A N 1
ATOM 1401 C CA . PHE A 1 182 ? -1.487 -10.629 0.722 1.00 98.50 182 PHE A CA 1
ATOM 1402 C C . PHE A 1 182 ? -2.227 -11.265 1.907 1.00 98.50 182 PHE A C 1
ATOM 1404 O O . PHE A 1 182 ? -3.375 -10.904 2.177 1.00 98.50 182 PHE A O 1
ATOM 1411 N N . VAL A 1 183 ? -1.566 -12.137 2.675 1.00 98.56 183 VAL A N 1
ATOM 1412 C CA . VAL A 1 183 ? -2.128 -12.680 3.925 1.00 98.56 183 VAL A CA 1
ATOM 1413 C C . VAL A 1 183 ? -2.427 -11.562 4.930 1.00 98.56 183 VAL A C 1
ATOM 1415 O O . VAL A 1 183 ? -3.500 -11.546 5.537 1.00 98.56 183 VAL A O 1
ATOM 1418 N N . LEU A 1 184 ? -1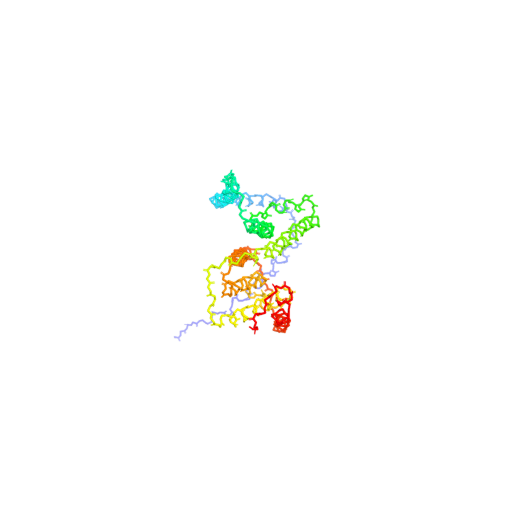.524 -10.587 5.080 1.00 98.38 184 LEU A N 1
ATOM 1419 C CA . LEU A 1 184 ? -1.741 -9.421 5.943 1.00 98.38 184 LEU A CA 1
ATOM 1420 C C . LEU A 1 184 ? -2.908 -8.544 5.457 1.00 98.38 184 LEU A C 1
ATOM 1422 O O . LEU A 1 184 ? -3.717 -8.101 6.278 1.00 98.38 184 LEU A O 1
ATOM 1426 N N . LEU A 1 185 ? -3.046 -8.330 4.143 1.00 97.94 185 LEU A N 1
ATOM 1427 C CA . LEU A 1 185 ? -4.186 -7.606 3.571 1.00 97.94 185 LEU A CA 1
ATOM 1428 C C . LEU A 1 185 ? -5.508 -8.302 3.915 1.00 97.94 185 LEU A C 1
ATOM 1430 O O . LEU A 1 185 ? -6.417 -7.663 4.446 1.00 97.94 185 LEU A O 1
ATOM 1434 N N . VAL A 1 186 ? -5.611 -9.613 3.688 1.00 98.00 186 VAL A N 1
ATOM 1435 C CA . VAL A 1 186 ? -6.827 -10.377 4.013 1.00 98.00 186 VAL A CA 1
ATOM 1436 C C . VAL A 1 186 ? -7.105 -10.355 5.518 1.00 98.00 186 VAL A C 1
ATOM 1438 O O . VAL A 1 186 ? -8.238 -10.106 5.938 1.00 98.00 186 VAL A O 1
ATOM 1441 N N . ALA A 1 187 ? -6.076 -10.520 6.354 1.00 97.12 187 ALA A N 1
ATOM 1442 C CA . ALA A 1 187 ? -6.206 -10.459 7.809 1.00 97.12 187 ALA A CA 1
ATOM 1443 C C . ALA A 1 187 ? -6.718 -9.099 8.323 1.00 97.12 187 ALA A C 1
ATOM 1445 O O . ALA A 1 187 ? -7.253 -9.025 9.433 1.00 97.12 187 ALA A O 1
ATOM 1446 N N . ALA A 1 188 ? -6.590 -8.021 7.541 1.00 96.06 188 ALA A N 1
ATOM 1447 C CA . ALA A 1 188 ? -7.166 -6.721 7.874 1.00 96.06 188 ALA A CA 1
ATOM 1448 C C . ALA A 1 188 ? -8.695 -6.701 7.794 1.00 96.06 188 ALA A C 1
ATOM 1450 O O . ALA A 1 188 ? -9.332 -6.018 8.609 1.00 96.06 188 ALA A O 1
ATOM 1451 N N . TYR A 1 189 ? -9.262 -7.461 6.858 1.00 95.50 189 TYR A N 1
ATOM 1452 C CA . TYR A 1 189 ? -10.692 -7.489 6.560 1.00 95.50 189 TYR A CA 1
ATOM 1453 C C . TYR A 1 189 ? -11.422 -8.677 7.184 1.00 95.50 189 TYR A C 1
ATOM 1455 O O . TYR A 1 189 ? -12.609 -8.560 7.472 1.00 95.50 189 TYR A O 1
ATOM 1463 N N . VAL A 1 190 ? -10.726 -9.779 7.478 1.00 93.88 190 VAL A N 1
ATOM 1464 C CA . VAL A 1 190 ? -11.289 -10.889 8.258 1.00 93.88 190 VAL A CA 1
ATOM 1465 C C . VAL A 1 190 ? -11.297 -10.510 9.748 1.00 93.88 190 VAL A C 1
ATOM 1467 O O . VAL A 1 190 ? -10.231 -10.345 10.351 1.00 93.88 190 VAL A O 1
ATOM 1470 N N . PRO A 1 191 ? -12.470 -10.351 10.390 1.00 89.88 191 PRO A N 1
ATOM 1471 C CA . PRO A 1 191 ? -12.533 -10.038 11.812 1.00 89.88 191 PRO A CA 1
ATOM 1472 C C . PRO A 1 191 ? -12.110 -11.241 12.669 1.00 89.88 191 PRO A C 1
ATOM 1474 O O . PRO A 1 191 ? -12.359 -12.397 12.325 1.00 89.88 191 PRO A O 1
ATOM 1477 N N . GLY A 1 192 ? -11.499 -10.965 13.824 1.00 91.88 192 GLY A N 1
ATOM 1478 C CA . GLY A 1 192 ? -11.158 -11.992 14.815 1.00 91.88 192 GLY A CA 1
ATOM 1479 C C . GLY A 1 192 ? -9.925 -12.843 14.490 1.00 91.88 192 GLY A C 1
ATOM 1480 O O . GLY A 1 192 ? -9.807 -13.943 15.022 1.00 91.88 192 GLY A O 1
ATOM 1481 N N . THR A 1 193 ? -9.012 -12.372 13.639 1.00 95.06 193 THR A N 1
ATOM 1482 C CA . THR A 1 193 ? -7.694 -13.001 13.414 1.00 95.06 193 THR A CA 1
ATOM 1483 C C . THR A 1 193 ? -6.724 -12.655 14.550 1.00 95.06 193 THR A C 1
ATOM 1485 O O . THR A 1 193 ? -6.745 -11.537 15.080 1.00 95.06 193 THR A O 1
ATOM 1488 N N . ARG A 1 194 ? -5.840 -13.586 14.941 1.00 95.88 194 ARG A N 1
ATOM 1489 C CA . ARG A 1 194 ? -4.741 -13.271 15.875 1.00 95.88 194 ARG A CA 1
ATOM 1490 C C . ARG A 1 194 ? -3.711 -12.395 15.183 1.00 95.88 194 ARG A C 1
ATOM 1492 O O . ARG A 1 194 ? -3.134 -11.536 15.839 1.00 95.88 194 ARG A O 1
ATOM 1499 N N . ILE A 1 195 ? -3.541 -12.544 13.867 1.00 94.75 195 ILE A N 1
ATOM 1500 C CA . ILE A 1 195 ? -2.688 -11.665 13.056 1.00 94.75 195 ILE A CA 1
ATOM 1501 C C . ILE A 1 195 ? -3.071 -10.197 13.284 1.00 94.75 195 ILE A C 1
ATOM 1503 O O . ILE A 1 195 ? -2.219 -9.384 13.639 1.00 94.75 1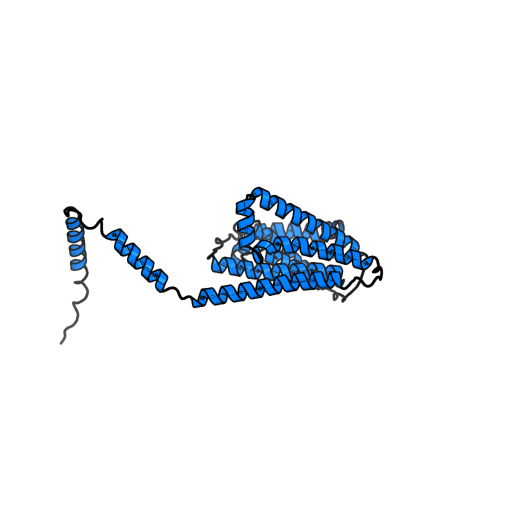95 ILE A O 1
ATOM 1507 N N . LYS A 1 196 ? -4.360 -9.844 13.171 1.00 94.38 196 LYS A N 1
ATOM 1508 C CA . LYS A 1 196 ? -4.824 -8.474 13.433 1.00 94.38 196 LYS A CA 1
ATOM 1509 C C . LYS A 1 196 ? -4.632 -8.064 14.890 1.00 94.38 196 LYS A C 1
ATOM 1511 O O . LYS A 1 196 ? -4.270 -6.919 15.137 1.00 94.38 196 LYS A O 1
ATOM 1516 N N . ALA A 1 197 ? -4.824 -8.980 15.839 1.00 93.81 197 ALA A N 1
ATOM 1517 C CA . ALA A 1 197 ? -4.594 -8.695 17.254 1.00 93.81 197 ALA A CA 1
ATOM 1518 C C . ALA A 1 197 ? -3.118 -8.390 17.576 1.00 93.81 197 ALA A C 1
ATOM 1520 O O . ALA A 1 197 ? -2.836 -7.497 18.375 1.00 93.81 197 ALA A O 1
ATOM 1521 N N . LEU A 1 198 ? -2.183 -9.091 16.928 1.00 93.88 198 LEU A N 1
ATOM 1522 C CA . LEU A 1 198 ? -0.738 -8.918 17.101 1.00 93.88 198 LEU A CA 1
ATOM 1523 C C . LEU A 1 198 ? -0.219 -7.673 16.367 1.00 93.88 198 LEU A C 1
ATOM 1525 O O . LEU A 1 198 ? 0.484 -6.846 16.950 1.00 93.88 198 LEU A O 1
ATOM 1529 N N . VAL A 1 199 ? -0.589 -7.519 15.094 1.00 95.31 199 VAL A N 1
ATOM 1530 C CA . VAL A 1 199 ? -0.070 -6.463 14.209 1.00 95.31 199 VAL A CA 1
ATOM 1531 C C . VAL A 1 199 ? -0.785 -5.123 14.433 1.00 95.31 199 VAL A C 1
ATOM 1533 O O . VAL A 1 199 ? -0.189 -4.055 14.284 1.00 95.31 199 VAL A O 1
ATOM 1536 N N . GLY A 1 200 ? -2.065 -5.148 14.808 1.00 95.38 200 GLY A N 1
ATOM 1537 C CA . GLY A 1 200 ? -2.929 -3.978 14.991 1.00 95.38 200 GLY A CA 1
ATOM 1538 C C . GLY A 1 200 ? -3.435 -3.380 13.675 1.00 95.38 200 GLY A C 1
ATOM 1539 O O . GLY A 1 200 ? -4.644 -3.294 13.459 1.00 95.38 200 GLY A O 1
ATOM 1540 N N . HIS A 1 201 ? -2.515 -3.032 12.767 1.00 96.62 201 HIS A N 1
ATOM 1541 C CA . HIS A 1 201 ? -2.819 -2.462 11.442 1.00 96.62 201 HIS A CA 1
ATOM 1542 C C . HIS A 1 201 ? -2.261 -3.335 10.307 1.00 96.62 201 HIS A C 1
ATOM 1544 O O . HIS A 1 201 ? -1.346 -2.909 9.600 1.00 96.62 201 HIS A O 1
ATOM 1550 N N . PRO A 1 202 ? -2.779 -4.564 10.123 1.00 97.31 202 PRO A N 1
ATOM 1551 C CA . PRO A 1 202 ? -2.229 -5.516 9.157 1.00 97.31 202 PRO A CA 1
ATOM 1552 C C . PRO A 1 202 ? -2.309 -5.032 7.701 1.00 97.31 202 PRO A C 1
ATOM 1554 O O . PRO A 1 202 ? -1.413 -5.348 6.935 1.00 97.31 202 PRO A O 1
ATOM 1557 N N . MET A 1 203 ? -3.274 -4.178 7.333 1.00 97.81 203 MET A N 1
ATOM 1558 C CA . MET A 1 203 ? -3.301 -3.550 6.001 1.00 97.81 203 MET A CA 1
ATOM 1559 C C . MET A 1 203 ? -2.030 -2.730 5.730 1.00 97.81 203 MET A C 1
ATOM 1561 O O . MET A 1 203 ? -1.360 -2.941 4.726 1.00 97.81 203 MET A O 1
ATOM 1565 N N . LEU A 1 204 ? -1.663 -1.824 6.644 1.00 98.06 204 LEU A N 1
ATOM 1566 C CA . LEU A 1 204 ? -0.471 -0.982 6.490 1.00 98.06 204 LEU A CA 1
ATOM 1567 C C . LEU A 1 204 ? 0.813 -1.819 6.522 1.00 98.06 204 LEU A C 1
ATOM 1569 O O . LEU A 1 204 ? 1.716 -1.585 5.725 1.00 98.06 204 LEU A O 1
ATOM 1573 N N . ALA A 1 205 ? 0.873 -2.832 7.394 1.00 98.38 205 ALA A N 1
ATOM 1574 C CA . ALA A 1 205 ? 1.992 -3.772 7.417 1.00 98.38 205 ALA A CA 1
ATOM 1575 C C . ALA A 1 205 ? 2.113 -4.546 6.092 1.00 98.38 205 ALA A C 1
ATOM 1577 O O . ALA A 1 205 ? 3.214 -4.701 5.574 1.00 98.38 205 ALA A O 1
ATOM 1578 N N . GLY A 1 206 ? 0.989 -4.980 5.518 1.00 98.38 206 GLY A N 1
ATOM 1579 C CA . GLY A 1 206 ? 0.943 -5.653 4.226 1.00 98.38 206 GLY A CA 1
ATOM 1580 C C . GLY A 1 206 ? 1.421 -4.758 3.085 1.00 98.38 206 GLY A C 1
ATOM 1581 O O . GLY A 1 206 ? 2.301 -5.169 2.338 1.00 98.38 206 GLY A O 1
ATOM 1582 N N . VAL A 1 207 ? 0.934 -3.514 2.996 1.00 98.50 207 VAL A N 1
ATOM 1583 C CA . VAL A 1 207 ? 1.407 -2.538 1.994 1.00 98.50 207 VAL A CA 1
ATOM 1584 C C . VAL A 1 207 ? 2.906 -2.276 2.140 1.00 98.50 207 VAL A C 1
ATOM 1586 O O . VAL A 1 207 ? 3.616 -2.229 1.143 1.00 98.50 207 VAL A O 1
ATOM 1589 N N . MET A 1 208 ? 3.409 -2.158 3.369 1.00 98.12 208 MET A N 1
ATOM 1590 C CA . MET A 1 208 ? 4.833 -1.955 3.633 1.00 98.12 208 MET A CA 1
ATOM 1591 C C . MET A 1 208 ? 5.684 -3.149 3.174 1.00 98.12 208 MET A C 1
ATOM 1593 O O . MET A 1 208 ? 6.688 -2.954 2.496 1.00 98.12 208 MET A O 1
ATOM 1597 N N . VAL A 1 209 ? 5.276 -4.384 3.490 1.00 98.62 209 VAL A N 1
ATOM 1598 C CA . VAL A 1 209 ? 5.981 -5.597 3.035 1.00 98.62 209 VAL A CA 1
ATOM 1599 C C . VAL A 1 209 ? 5.908 -5.732 1.512 1.00 98.62 209 VAL A C 1
ATOM 1601 O O . VAL A 1 209 ? 6.921 -6.018 0.881 1.00 98.62 209 VAL A O 1
ATOM 1604 N N . TRP A 1 210 ? 4.743 -5.480 0.911 1.00 98.50 210 TRP A N 1
ATOM 1605 C CA . TRP A 1 210 ? 4.552 -5.497 -0.541 1.00 98.50 210 TRP A CA 1
ATOM 1606 C C . TRP A 1 210 ? 5.459 -4.484 -1.241 1.00 98.50 210 TRP A C 1
ATOM 1608 O O . TRP A 1 210 ? 6.182 -4.855 -2.163 1.00 98.50 210 TRP A O 1
ATOM 1618 N N . ALA A 1 211 ? 5.465 -3.235 -0.779 1.00 98.44 211 ALA A N 1
ATOM 1619 C CA . ALA A 1 211 ? 6.280 -2.179 -1.359 1.00 98.44 211 ALA A CA 1
ATOM 1620 C C . ALA A 1 211 ? 7.774 -2.492 -1.207 1.00 98.44 211 ALA A C 1
ATOM 1622 O O . ALA A 1 211 ? 8.514 -2.418 -2.181 1.00 98.44 211 ALA A O 1
ATOM 1623 N N . GLY A 1 212 ? 8.203 -2.943 -0.022 1.00 98.31 212 GLY A N 1
ATOM 1624 C CA . GLY A 1 212 ? 9.584 -3.364 0.219 1.00 98.31 212 GLY A CA 1
ATOM 1625 C C . GLY A 1 212 ? 10.014 -4.526 -0.679 1.00 98.31 212 GLY A C 1
ATOM 1626 O O . GLY A 1 212 ? 11.096 -4.496 -1.249 1.00 98.31 212 GLY A O 1
ATOM 1627 N N . ALA A 1 213 ? 9.148 -5.521 -0.877 1.00 97.75 213 ALA A N 1
ATOM 1628 C CA . ALA A 1 213 ? 9.425 -6.642 -1.771 1.00 97.75 213 ALA A CA 1
ATOM 1629 C C . ALA A 1 213 ? 9.626 -6.194 -3.229 1.00 97.75 213 ALA A C 1
ATOM 1631 O O . ALA A 1 213 ? 10.480 -6.739 -3.927 1.00 97.75 213 ALA A O 1
ATOM 1632 N N . HIS A 1 214 ? 8.859 -5.200 -3.683 1.00 97.12 214 HIS A N 1
ATOM 1633 C CA . HIS A 1 214 ? 8.993 -4.653 -5.030 1.00 97.12 214 HIS A CA 1
ATOM 1634 C C . HIS A 1 214 ? 10.228 -3.762 -5.172 1.00 97.12 214 HIS A C 1
ATOM 1636 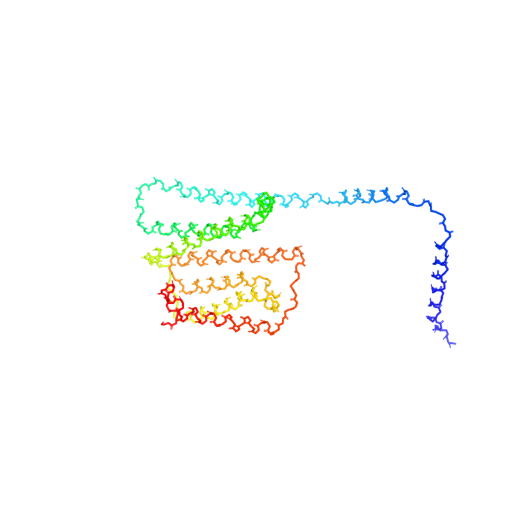O O . HIS A 1 214 ? 10.889 -3.849 -6.202 1.00 97.12 214 HIS A O 1
ATOM 1642 N N . LEU A 1 215 ? 10.598 -2.996 -4.144 1.00 96.75 215 LEU A N 1
ATOM 1643 C CA . LEU A 1 215 ? 11.875 -2.271 -4.106 1.00 96.75 215 LEU A CA 1
ATOM 1644 C C . LEU A 1 215 ? 13.086 -3.205 -4.196 1.00 96.75 215 LEU A C 1
ATOM 1646 O O . LEU A 1 215 ? 14.146 -2.776 -4.602 1.00 96.75 215 LEU A O 1
ATOM 1650 N N . LEU A 1 216 ? 12.959 -4.484 -3.831 1.00 94.94 216 LEU A N 1
ATOM 1651 C CA . LEU A 1 216 ? 14.041 -5.462 -4.002 1.00 94.94 216 LEU A CA 1
ATOM 1652 C C . LEU A 1 216 ? 14.091 -6.079 -5.407 1.00 94.94 216 LEU A C 1
ATOM 1654 O O . LEU A 1 216 ? 15.089 -6.699 -5.761 1.00 94.94 216 LEU A O 1
ATOM 1658 N N . ALA A 1 217 ? 13.021 -5.976 -6.195 1.00 93.38 217 ALA A N 1
ATOM 1659 C CA . ALA A 1 217 ? 12.908 -6.656 -7.487 1.00 93.38 217 ALA A CA 1
ATOM 1660 C C . ALA A 1 217 ? 12.884 -5.716 -8.693 1.00 93.38 217 ALA A C 1
ATOM 1662 O O . ALA A 1 217 ? 13.027 -6.188 -9.817 1.00 93.38 217 ALA A O 1
ATOM 1663 N N . ASN A 1 218 ? 12.671 -4.417 -8.487 1.00 92.06 218 ASN A N 1
ATOM 1664 C CA . ASN A 1 218 ? 12.562 -3.444 -9.566 1.00 92.06 218 ASN A CA 1
ATOM 1665 C C . ASN A 1 218 ? 13.770 -2.519 -9.540 1.00 92.06 218 ASN A C 1
ATOM 1667 O O . ASN A 1 218 ? 14.118 -2.021 -8.488 1.00 92.06 218 ASN A O 1
ATOM 1671 N N . GLY A 1 219 ? 14.376 -2.280 -10.700 1.00 91.12 219 GLY A N 1
ATOM 1672 C CA . GLY A 1 219 ? 15.549 -1.415 -10.834 1.00 91.12 219 GLY A CA 1
ATOM 1673 C C . GLY A 1 219 ? 15.282 -0.075 -11.515 1.00 91.12 219 GLY A C 1
ATOM 1674 O O . GLY A 1 219 ? 16.185 0.739 -11.653 1.00 91.12 219 GLY A O 1
ATOM 1675 N N . THR A 1 220 ? 14.061 0.160 -11.997 1.00 93.31 220 THR A N 1
ATOM 1676 C CA . THR A 1 220 ? 13.709 1.320 -12.832 1.00 93.31 220 THR A CA 1
ATOM 1677 C C . THR A 1 220 ? 13.172 2.487 -12.010 1.00 93.31 220 THR A C 1
ATOM 1679 O O . THR A 1 220 ? 12.386 2.275 -11.086 1.00 93.31 220 THR A O 1
ATOM 1682 N N . LEU A 1 221 ? 13.482 3.719 -12.418 1.00 93.19 221 LEU A N 1
ATOM 1683 C CA . LEU A 1 221 ? 13.132 4.951 -11.704 1.00 93.19 221 LEU A CA 1
ATOM 1684 C C . LEU A 1 221 ? 11.636 5.076 -11.367 1.00 93.19 221 LEU A C 1
ATOM 1686 O O . LEU A 1 221 ? 11.290 5.378 -10.228 1.00 93.19 221 LEU A O 1
ATOM 1690 N N . HIS A 1 222 ? 10.739 4.825 -12.325 1.00 93.31 222 HIS A N 1
ATOM 1691 C CA . HIS A 1 222 ? 9.292 4.952 -12.102 1.00 93.31 222 HIS A CA 1
ATOM 1692 C C . HIS A 1 222 ? 8.766 3.933 -11.075 1.00 93.31 222 HIS A C 1
ATOM 1694 O O . HIS A 1 222 ? 7.895 4.250 -10.262 1.00 93.31 222 HIS A O 1
ATOM 1700 N N . ALA A 1 223 ? 9.307 2.711 -11.090 1.00 94.06 223 ALA A N 1
ATOM 1701 C CA . ALA A 1 223 ? 8.956 1.662 -10.140 1.00 94.06 223 ALA A CA 1
ATOM 1702 C C . ALA A 1 223 ? 9.478 1.989 -8.742 1.00 94.06 223 ALA A C 1
ATOM 1704 O O . ALA A 1 223 ? 8.712 1.972 -7.782 1.00 94.06 223 ALA A O 1
ATOM 1705 N N . GLU A 1 224 ? 10.750 2.363 -8.648 1.00 95.38 224 GLU A N 1
ATOM 1706 C CA . GLU A 1 224 ? 11.391 2.791 -7.406 1.00 95.38 224 GLU A CA 1
ATOM 1707 C C . GLU A 1 224 ? 10.633 3.947 -6.753 1.00 95.38 224 GLU A C 1
ATOM 1709 O O . GLU A 1 224 ? 10.273 3.876 -5.579 1.00 95.38 224 GLU A O 1
ATOM 1714 N N . LEU A 1 225 ? 10.267 4.968 -7.532 1.00 96.00 225 LEU A N 1
ATOM 1715 C CA . LEU A 1 225 ? 9.483 6.100 -7.048 1.00 96.00 225 LEU A CA 1
ATOM 1716 C C . LEU A 1 225 ? 8.120 5.671 -6.482 1.00 96.00 225 LEU A C 1
ATOM 1718 O O . LEU A 1 225 ? 7.752 6.084 -5.379 1.00 96.00 225 LEU A O 1
ATOM 1722 N N . LEU A 1 226 ? 7.377 4.837 -7.220 1.00 96.81 226 LEU A N 1
ATOM 1723 C CA . LEU A 1 226 ? 6.078 4.318 -6.792 1.00 96.81 226 LEU A CA 1
ATOM 1724 C C . LEU A 1 226 ? 6.210 3.539 -5.477 1.00 96.81 226 LEU A C 1
ATOM 1726 O O . LEU A 1 226 ? 5.555 3.867 -4.484 1.00 96.81 226 LEU A O 1
ATOM 1730 N N . PHE A 1 227 ? 7.055 2.509 -5.454 1.00 98.00 227 PHE A N 1
ATOM 1731 C CA . PHE A 1 227 ? 7.143 1.609 -4.308 1.00 98.00 227 PHE A CA 1
ATOM 1732 C C . PHE A 1 227 ? 7.786 2.287 -3.095 1.00 98.00 227 PHE A C 1
ATOM 1734 O O . PHE A 1 227 ? 7.319 2.075 -1.977 1.00 98.00 227 PHE A O 1
ATOM 1741 N N . ALA A 1 228 ? 8.763 3.179 -3.278 1.00 98.12 228 ALA A N 1
ATOM 1742 C CA . ALA A 1 228 ? 9.362 3.930 -2.178 1.00 98.12 228 ALA A CA 1
ATOM 1743 C C . ALA A 1 228 ? 8.344 4.878 -1.536 1.00 98.12 228 ALA A C 1
ATOM 1745 O O . ALA A 1 228 ? 8.248 4.936 -0.306 1.00 98.12 228 ALA A O 1
ATOM 1746 N N . ALA A 1 229 ? 7.527 5.566 -2.344 1.00 98.31 229 ALA A N 1
ATOM 1747 C CA . ALA A 1 229 ? 6.470 6.436 -1.837 1.00 98.31 229 ALA A CA 1
ATOM 1748 C C . ALA A 1 229 ? 5.458 5.656 -0.981 1.00 98.31 229 ALA A C 1
ATOM 1750 O O . ALA A 1 229 ? 5.142 6.077 0.135 1.00 98.31 229 ALA A O 1
ATOM 1751 N N . PHE A 1 230 ? 5.000 4.491 -1.455 1.00 98.62 230 PHE A N 1
ATOM 1752 C CA . PHE A 1 230 ? 4.104 3.621 -0.687 1.00 98.62 230 PHE A CA 1
ATOM 1753 C C . PHE A 1 230 ? 4.768 3.036 0.564 1.00 98.62 230 PHE A C 1
ATOM 1755 O O . PHE A 1 230 ? 4.123 2.986 1.611 1.00 98.62 230 PHE A O 1
ATOM 1762 N N . PHE A 1 231 ? 6.039 2.632 0.490 1.00 98.56 231 PHE A N 1
ATOM 1763 C CA . PHE A 1 231 ? 6.778 2.087 1.629 1.00 98.56 231 PHE A CA 1
ATOM 1764 C C . PHE A 1 231 ? 6.907 3.117 2.753 1.00 98.56 231 PHE A C 1
ATOM 1766 O O . PHE A 1 231 ? 6.516 2.849 3.891 1.00 98.56 231 PHE A O 1
ATOM 1773 N N . VAL A 1 232 ? 7.397 4.318 2.429 1.00 98.38 232 VAL A N 1
ATOM 1774 C CA . VAL A 1 232 ? 7.567 5.410 3.397 1.00 98.38 232 VAL A CA 1
ATOM 1775 C C . VAL A 1 232 ? 6.219 5.821 3.981 1.00 98.38 232 VAL A C 1
ATOM 1777 O O . VAL A 1 232 ? 6.089 5.945 5.200 1.00 98.38 232 VAL A O 1
ATOM 1780 N N . TRP A 1 233 ? 5.198 5.990 3.136 1.00 98.44 233 TRP A N 1
ATOM 1781 C CA . TRP A 1 233 ? 3.851 6.324 3.591 1.00 98.44 233 TRP A CA 1
ATOM 1782 C C . TRP A 1 233 ? 3.291 5.265 4.553 1.00 98.44 233 TRP A C 1
ATOM 1784 O O . TRP A 1 233 ? 2.860 5.609 5.657 1.00 98.44 233 TRP A O 1
ATOM 1794 N N . ALA A 1 234 ? 3.345 3.984 4.176 1.00 98.25 234 ALA A N 1
ATOM 1795 C CA . ALA A 1 234 ? 2.807 2.891 4.980 1.00 98.25 234 ALA A CA 1
ATOM 1796 C C . ALA A 1 234 ? 3.553 2.748 6.311 1.00 98.25 234 ALA A C 1
ATOM 1798 O O . ALA A 1 234 ? 2.921 2.564 7.351 1.00 98.25 234 ALA A O 1
ATOM 1799 N N . PHE A 1 235 ? 4.880 2.897 6.303 1.00 98.19 235 PHE A N 1
ATOM 1800 C CA . PHE A 1 235 ? 5.703 2.873 7.510 1.00 98.19 235 PHE A CA 1
ATOM 1801 C C . PHE A 1 235 ? 5.322 3.997 8.485 1.00 98.19 235 PHE A C 1
ATOM 1803 O O . PHE A 1 235 ? 5.063 3.747 9.668 1.00 98.19 235 PHE A O 1
ATOM 1810 N N . VAL A 1 236 ? 5.231 5.238 7.991 1.00 98.00 236 VAL A N 1
ATOM 1811 C CA . VAL A 1 236 ? 4.869 6.399 8.816 1.00 98.00 236 VAL A CA 1
ATOM 1812 C C . VAL A 1 236 ? 3.448 6.261 9.366 1.00 98.00 236 VAL A C 1
ATOM 1814 O O . VAL A 1 236 ? 3.235 6.459 10.568 1.00 98.00 236 VAL A O 1
ATOM 1817 N N . ASP A 1 237 ? 2.476 5.891 8.528 1.00 97.19 237 ASP A N 1
ATOM 1818 C CA . ASP A 1 237 ? 1.087 5.746 8.972 1.00 97.19 237 ASP A CA 1
ATOM 1819 C C . ASP A 1 237 ? 0.908 4.546 9.915 1.00 97.19 237 ASP A C 1
ATOM 1821 O O . ASP A 1 237 ? 0.112 4.617 10.856 1.00 97.19 237 ASP A O 1
ATOM 1825 N N . PHE A 1 238 ? 1.696 3.475 9.757 1.00 97.62 238 PHE A N 1
ATOM 1826 C CA . PHE A 1 238 ? 1.701 2.339 10.681 1.00 97.62 238 PHE A CA 1
ATOM 1827 C C . PHE A 1 238 ? 2.162 2.769 12.075 1.00 97.62 238 PHE A C 1
ATOM 1829 O O . PHE A 1 238 ? 1.465 2.525 13.066 1.00 97.62 238 PHE A O 1
ATOM 1836 N N . ILE A 1 239 ? 3.297 3.472 12.167 1.00 97.44 239 ILE A N 1
ATOM 1837 C CA . ILE A 1 239 ? 3.820 3.986 13.440 1.00 97.44 239 ILE A CA 1
ATOM 1838 C C . ILE A 1 239 ? 2.813 4.933 14.089 1.00 97.44 239 ILE A C 1
ATOM 1840 O O . ILE A 1 239 ? 2.512 4.799 15.280 1.00 97.44 239 ILE A O 1
ATOM 1844 N N . ALA A 1 240 ? 2.271 5.876 13.319 1.00 96.56 240 ALA A N 1
ATOM 1845 C CA . ALA A 1 240 ? 1.311 6.845 13.822 1.00 96.56 240 ALA A CA 1
ATOM 1846 C C . ALA A 1 240 ? 0.012 6.182 14.291 1.00 96.56 240 ALA A C 1
ATOM 1848 O O . ALA A 1 240 ? -0.526 6.537 15.342 1.00 96.56 240 ALA A O 1
ATOM 1849 N N . SER A 1 241 ? -0.480 5.186 13.557 1.00 95.88 241 SER A N 1
ATOM 1850 C CA . SER A 1 241 ? -1.681 4.438 13.920 1.00 95.88 241 SER A CA 1
ATOM 1851 C C . SER A 1 241 ? -1.466 3.610 15.183 1.00 95.88 241 SER A C 1
ATOM 1853 O O . SER A 1 241 ? -2.255 3.733 16.117 1.00 95.88 241 SER A O 1
ATOM 1855 N N . ARG A 1 242 ? -0.335 2.905 15.312 1.00 95.88 242 ARG A N 1
ATOM 1856 C CA . ARG A 1 242 ? 0.020 2.200 16.557 1.00 95.88 242 ARG A CA 1
ATOM 1857 C C . ARG A 1 242 ? 0.223 3.149 17.737 1.00 95.88 242 ARG A C 1
ATOM 1859 O O . ARG A 1 242 ? -0.120 2.812 18.868 1.00 95.88 242 ARG A O 1
ATOM 1866 N N . ALA A 1 243 ? 0.774 4.339 17.505 1.00 95.31 243 ALA A N 1
ATOM 1867 C CA . ALA A 1 243 ? 0.902 5.356 18.543 1.00 95.31 243 ALA A CA 1
ATOM 1868 C C . ALA A 1 243 ? -0.465 5.879 19.012 1.00 95.31 243 ALA A C 1
ATOM 1870 O O . ALA A 1 243 ? -0.646 6.090 20.213 1.00 95.31 243 ALA A O 1
ATOM 1871 N N . ARG A 1 244 ? -1.429 6.049 18.095 1.00 94.69 244 ARG A N 1
ATOM 1872 C CA . ARG A 1 244 ? -2.820 6.398 18.428 1.00 94.69 244 ARG A CA 1
ATOM 1873 C C . ARG A 1 244 ? -3.502 5.296 19.227 1.00 94.69 244 ARG A C 1
ATOM 1875 O O . ARG A 1 244 ? -4.013 5.596 20.297 1.00 94.69 244 ARG A O 1
ATOM 1882 N N . ASP A 1 245 ? -3.404 4.038 18.797 1.00 95.31 245 ASP A N 1
ATOM 1883 C CA . ASP A 1 245 ? -3.991 2.906 19.529 1.00 95.31 245 ASP A CA 1
ATOM 1884 C C . ASP A 1 245 ? -3.531 2.874 20.989 1.00 95.31 245 ASP A C 1
ATOM 1886 O O . ASP A 1 245 ? -4.342 2.741 21.903 1.00 95.31 245 ASP A O 1
ATOM 1890 N N . ARG A 1 246 ? -2.220 3.046 21.219 1.00 94.88 246 ARG A N 1
ATOM 1891 C CA . ARG A 1 246 ? -1.646 3.087 22.572 1.00 94.88 246 ARG A CA 1
ATOM 1892 C C . ARG A 1 246 ? -2.166 4.267 23.385 1.00 94.88 246 ARG A C 1
AT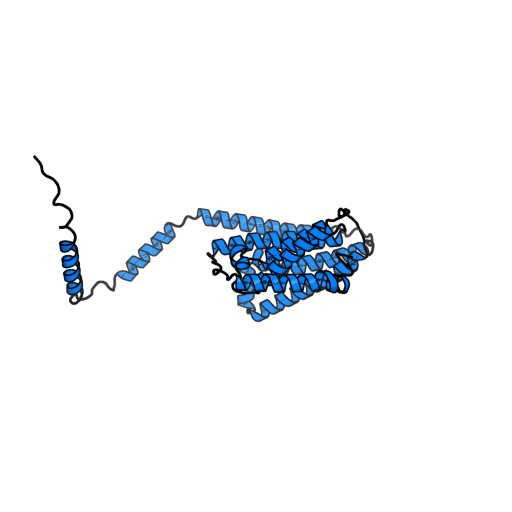OM 1894 O O . ARG A 1 246 ? -2.386 4.129 24.584 1.00 94.88 246 ARG A O 1
ATOM 1901 N N . ARG A 1 247 ? -2.334 5.429 22.750 1.00 95.44 247 ARG A N 1
ATOM 1902 C CA . ARG A 1 247 ? -2.832 6.647 23.400 1.00 95.44 247 ARG A CA 1
ATOM 1903 C C . ARG A 1 247 ? -4.309 6.533 23.778 1.00 95.44 247 ARG A C 1
ATOM 1905 O O . ARG A 1 247 ? -4.688 7.033 24.833 1.00 95.44 247 ARG A O 1
ATOM 1912 N N . ASP A 1 248 ? -5.091 5.869 22.937 1.00 95.25 248 ASP A N 1
ATOM 1913 C CA . ASP A 1 248 ? -6.540 5.727 23.082 1.00 95.25 248 ASP A CA 1
ATOM 1914 C C . ASP A 1 248 ? -6.924 4.434 23.829 1.00 95.25 248 ASP A C 1
ATOM 1916 O O . ASP A 1 248 ? -8.099 4.179 24.077 1.00 95.25 248 ASP A O 1
ATOM 1920 N N . GLY A 1 249 ? -5.938 3.617 24.222 1.00 94.19 249 GLY A N 1
ATOM 1921 C CA . GLY A 1 249 ? -6.154 2.374 24.964 1.00 94.19 249 GLY A CA 1
ATOM 1922 C C . GLY A 1 249 ? -6.844 1.279 24.147 1.00 94.19 249 GLY A C 1
ATOM 1923 O O . GLY A 1 249 ? -7.498 0.411 24.726 1.00 94.19 249 GLY A O 1
ATOM 1924 N N . VAL A 1 250 ? -6.713 1.311 22.816 1.00 93.75 250 VAL A N 1
ATOM 1925 C CA . VAL A 1 250 ? -7.343 0.341 21.912 1.00 93.75 250 VAL A CA 1
ATOM 1926 C C . VAL A 1 250 ? -6.800 -1.055 22.206 1.00 93.75 250 VAL A C 1
ATOM 1928 O O . VAL A 1 250 ? -5.598 -1.310 22.108 1.00 93.75 250 VAL A O 1
ATOM 1931 N N . ARG A 1 251 ? -7.705 -1.976 22.549 1.00 89.75 251 ARG A N 1
ATOM 1932 C CA . ARG A 1 251 ? -7.407 -3.402 22.691 1.00 89.75 251 ARG A CA 1
ATOM 1933 C C . ARG A 1 251 ? -8.074 -4.171 21.568 1.00 89.75 251 ARG A C 1
ATOM 1935 O O . ARG A 1 251 ? -9.284 -4.082 21.378 1.00 89.75 251 ARG A O 1
ATOM 1942 N N . TYR A 1 252 ? -7.274 -4.944 20.850 1.00 88.06 252 TYR A N 1
ATOM 1943 C CA . TYR A 1 252 ? -7.776 -5.865 19.846 1.00 88.06 252 TYR A CA 1
ATOM 1944 C C . TYR A 1 252 ? -8.246 -7.147 20.549 1.00 88.06 252 TYR A C 1
ATOM 1946 O O . TYR A 1 252 ? -7.493 -7.675 21.372 1.00 88.06 252 TYR A O 1
ATOM 1954 N N . PRO A 1 253 ? -9.469 -7.637 20.278 1.00 85.12 253 PRO A N 1
ATOM 1955 C CA . PRO A 1 253 ? -9.956 -8.888 20.849 1.00 85.12 253 PRO A CA 1
ATOM 1956 C C . PRO A 1 253 ? -9.010 -10.052 20.549 1.00 85.12 253 PRO A C 1
ATOM 1958 O O . PRO A 1 253 ? -8.363 -10.072 19.499 1.00 85.12 253 PRO A O 1
ATOM 1961 N N . ALA A 1 254 ? -8.952 -11.031 21.455 1.00 84.69 254 ALA A N 1
ATOM 1962 C CA . ALA A 1 254 ? -8.198 -12.255 21.216 1.00 84.69 254 ALA A CA 1
ATOM 1963 C C . ALA A 1 254 ? -8.727 -12.939 19.945 1.00 84.69 254 ALA A C 1
ATOM 1965 O O . ALA A 1 254 ? -9.924 -13.191 19.813 1.00 84.69 254 ALA A O 1
ATOM 1966 N N . GLY A 1 255 ? -7.831 -13.175 18.990 1.00 89.38 255 GLY A N 1
ATOM 1967 C CA . GLY A 1 255 ? -8.182 -13.810 17.727 1.00 89.38 255 GLY A CA 1
ATOM 1968 C C . GLY A 1 255 ? -8.296 -15.331 17.833 1.00 89.38 255 GLY A C 1
ATOM 1969 O O . GLY A 1 255 ? -7.797 -15.947 18.773 1.00 89.38 255 GLY A O 1
ATOM 1970 N N . SER A 1 256 ? -8.911 -15.940 16.823 1.00 93.62 256 SER A N 1
ATOM 1971 C CA . SER A 1 256 ? -9.040 -17.391 16.667 1.00 93.62 256 SER A CA 1
ATOM 1972 C C . SER A 1 256 ? -8.033 -17.931 15.648 1.00 93.62 256 SER A C 1
ATOM 1974 O O . SER A 1 256 ? -7.827 -17.326 14.597 1.00 93.62 256 SER A O 1
ATOM 1976 N N . LEU A 1 257 ? -7.461 -19.108 15.928 1.00 93.75 257 LEU A N 1
ATOM 1977 C CA . LEU A 1 257 ? -6.596 -19.826 14.980 1.00 93.75 257 LEU A CA 1
ATOM 1978 C C . LEU A 1 257 ? -7.345 -20.222 13.701 1.00 93.75 257 LEU A C 1
ATOM 1980 O O . LEU A 1 257 ? -6.776 -20.163 12.617 1.00 93.75 257 LEU A O 1
ATOM 1984 N N . ALA A 1 258 ? -8.637 -20.550 13.800 1.00 95.50 258 ALA A N 1
ATOM 1985 C CA . ALA A 1 258 ? -9.451 -20.854 12.624 1.00 95.50 258 ALA A CA 1
ATOM 1986 C C . ALA A 1 258 ? -9.576 -19.634 11.696 1.00 95.50 258 ALA A C 1
ATOM 1988 O O . ALA A 1 258 ? -9.541 -19.766 10.475 1.00 95.50 258 ALA A O 1
ATOM 1989 N N . ARG A 1 259 ? -9.671 -18.424 12.266 1.00 95.88 259 ARG A N 1
ATOM 1990 C CA . ARG A 1 259 ? -9.722 -17.176 11.488 1.00 95.88 259 ARG A CA 1
ATOM 1991 C C . ARG A 1 259 ? -8.381 -16.863 10.829 1.00 95.88 259 ARG A C 1
ATOM 1993 O O . ARG A 1 259 ? -8.383 -16.397 9.694 1.00 95.88 259 ARG A O 1
ATOM 2000 N N . ASP A 1 260 ? -7.263 -17.144 11.499 1.00 95.94 260 ASP A N 1
ATOM 2001 C CA . ASP A 1 260 ? -5.938 -17.044 10.875 1.00 95.94 260 ASP A CA 1
ATOM 2002 C C . ASP A 1 260 ? -5.804 -18.025 9.707 1.00 95.94 260 ASP A C 1
ATOM 2004 O O . ASP A 1 260 ? -5.346 -17.628 8.641 1.00 95.94 260 ASP A O 1
ATOM 2008 N N . GLY A 1 261 ? -6.287 -19.264 9.865 1.00 97.44 261 GLY A N 1
ATOM 2009 C CA . GLY A 1 261 ? -6.334 -20.253 8.786 1.00 97.44 261 GLY A CA 1
ATOM 2010 C C . GLY A 1 261 ? -7.096 -19.749 7.556 1.00 97.44 261 GLY A C 1
ATOM 2011 O O . GLY A 1 261 ? -6.589 -19.847 6.442 1.00 97.44 261 GLY A O 1
ATOM 2012 N N . VAL A 1 262 ? -8.263 -19.119 7.753 1.00 97.31 262 VAL A N 1
ATOM 2013 C CA . VAL A 1 262 ? -9.020 -18.472 6.663 1.00 97.31 262 VAL A CA 1
ATOM 2014 C C . VAL A 1 262 ? -8.215 -17.344 6.015 1.00 97.31 262 VAL A C 1
ATOM 2016 O O . VAL A 1 262 ? -8.147 -17.271 4.790 1.00 97.31 262 VAL A O 1
ATOM 2019 N N . ALA A 1 263 ? -7.593 -16.470 6.811 1.00 97.69 263 ALA A N 1
ATOM 2020 C CA . ALA A 1 263 ? -6.815 -15.354 6.280 1.00 97.69 263 ALA A CA 1
ATOM 2021 C C . ALA A 1 263 ? -5.596 -15.821 5.468 1.00 97.69 263 ALA A C 1
ATOM 2023 O O . ALA A 1 263 ? -5.313 -15.254 4.414 1.00 97.69 263 ALA A O 1
ATOM 2024 N N . ILE A 1 264 ? -4.916 -16.874 5.928 1.00 98.31 264 ILE A N 1
ATOM 2025 C CA . ILE A 1 264 ? -3.789 -17.496 5.228 1.00 98.31 264 ILE A CA 1
ATOM 2026 C C . ILE A 1 264 ? -4.268 -18.141 3.927 1.00 98.31 264 ILE A C 1
ATOM 2028 O O . ILE A 1 264 ? -3.734 -17.823 2.870 1.00 98.31 264 ILE A O 1
ATOM 2032 N N . ALA A 1 265 ? -5.294 -18.994 3.979 1.00 98.38 265 ALA A N 1
ATOM 2033 C CA . ALA A 1 265 ? -5.785 -19.712 2.803 1.00 98.38 265 ALA A CA 1
ATOM 2034 C C . ALA A 1 265 ? -6.266 -18.754 1.703 1.00 98.38 265 ALA A C 1
ATOM 2036 O O . ALA A 1 265 ? -5.837 -18.859 0.555 1.00 98.38 265 ALA A O 1
ATOM 2037 N N . VAL A 1 266 ? -7.105 -17.775 2.058 1.00 98.38 266 VAL A N 1
ATOM 2038 C CA . VAL A 1 266 ? -7.605 -16.778 1.102 1.00 98.38 266 VAL A CA 1
ATOM 2039 C C . VAL A 1 266 ? -6.471 -15.872 0.618 1.00 98.38 266 VAL A C 1
ATOM 2041 O O . VAL A 1 266 ? -6.384 -15.599 -0.574 1.00 98.38 266 VAL A O 1
ATOM 2044 N N . GLY A 1 267 ? -5.569 -15.439 1.505 1.00 98.38 267 GLY A N 1
ATOM 2045 C CA . GLY A 1 267 ? -4.421 -14.608 1.134 1.00 98.38 267 GLY A CA 1
ATOM 2046 C C . GLY A 1 267 ? -3.500 -15.288 0.123 1.00 98.38 267 GLY A C 1
ATOM 2047 O O . GLY A 1 267 ? -3.151 -14.677 -0.884 1.00 98.38 267 GLY A O 1
ATOM 2048 N N . LEU A 1 268 ? -3.164 -16.561 0.346 1.00 98.62 268 LEU A N 1
ATOM 2049 C CA . LEU A 1 268 ? -2.338 -17.350 -0.569 1.00 98.62 268 LEU A CA 1
ATOM 2050 C C . LEU A 1 268 ? -3.043 -17.627 -1.900 1.00 98.62 268 LEU A C 1
ATOM 2052 O O . LEU A 1 268 ? -2.401 -17.555 -2.944 1.00 98.62 268 LEU A O 1
ATOM 2056 N N . LEU A 1 269 ? -4.354 -17.887 -1.885 1.00 98.50 269 LEU A N 1
ATOM 2057 C CA . LEU A 1 269 ? -5.135 -18.082 -3.108 1.00 98.50 269 LEU A CA 1
ATOM 2058 C C . LEU A 1 269 ? -5.148 -16.815 -3.971 1.00 98.50 269 LEU A C 1
ATOM 2060 O O . LEU A 1 269 ? -4.875 -16.876 -5.169 1.00 98.50 269 LEU A O 1
ATOM 2064 N N . VAL A 1 270 ? -5.422 -15.659 -3.361 1.00 98.19 270 VAL A N 1
ATOM 2065 C CA . VAL A 1 270 ? -5.435 -14.374 -4.073 1.00 98.19 270 VAL A CA 1
ATOM 2066 C C . VAL A 1 270 ? -4.026 -14.004 -4.542 1.00 98.19 270 VAL A C 1
ATOM 2068 O O . VAL A 1 270 ? -3.871 -13.524 -5.662 1.00 98.19 270 VAL A O 1
ATOM 2071 N N . TRP A 1 271 ? -2.993 -14.271 -3.737 1.00 98.31 271 TRP A N 1
ATOM 2072 C CA . TRP A 1 271 ? -1.600 -14.085 -4.145 1.00 98.31 271 TRP A CA 1
ATOM 2073 C C . TRP A 1 271 ? -1.235 -14.949 -5.351 1.00 98.31 271 TRP A C 1
ATOM 2075 O O . TRP A 1 271 ? -0.668 -14.423 -6.302 1.00 98.31 271 TRP A O 1
ATOM 2085 N N . ALA A 1 272 ? -1.582 -16.239 -5.355 1.00 97.69 272 ALA A N 1
ATOM 2086 C CA . ALA A 1 272 ? -1.272 -17.134 -6.466 1.00 97.69 272 ALA A CA 1
ATOM 2087 C C . ALA A 1 272 ? -1.987 -16.686 -7.750 1.00 97.69 272 ALA A C 1
ATOM 2089 O O . ALA A 1 272 ? -1.355 -16.539 -8.797 1.00 97.69 272 ALA A O 1
ATOM 2090 N N . LEU A 1 273 ? -3.283 -16.370 -7.658 1.00 97.88 273 LEU A N 1
ATOM 2091 C CA . LEU A 1 273 ? -4.031 -15.805 -8.781 1.00 97.88 273 LEU A CA 1
ATOM 2092 C C . LEU A 1 273 ? -3.358 -14.531 -9.310 1.00 97.88 273 LEU A C 1
ATOM 2094 O O . LEU A 1 273 ? -3.207 -14.355 -10.520 1.00 97.88 273 LEU A O 1
ATOM 2098 N N . PHE A 1 274 ? -2.920 -13.648 -8.411 1.00 97.06 274 PHE A N 1
ATOM 2099 C CA . PHE A 1 274 ? -2.276 -12.413 -8.820 1.00 97.06 274 PHE A CA 1
ATOM 2100 C C . PHE A 1 274 ? -0.907 -12.668 -9.454 1.00 97.06 274 PHE A C 1
ATOM 2102 O O . PHE A 1 274 ? -0.672 -12.236 -10.574 1.00 97.06 274 PHE A O 1
ATOM 2109 N N . ALA A 1 275 ? -0.018 -13.398 -8.788 1.00 95.75 275 ALA A N 1
ATOM 2110 C CA . ALA A 1 275 ? 1.361 -13.583 -9.219 1.00 95.75 275 ALA A CA 1
ATOM 2111 C C . ALA A 1 275 ? 1.485 -14.371 -10.532 1.00 95.75 275 ALA A C 1
ATOM 2113 O O . ALA A 1 275 ? 2.315 -14.021 -11.367 1.00 95.75 275 ALA A O 1
ATOM 2114 N N . PHE A 1 276 ? 0.659 -15.401 -10.740 1.00 96.25 276 PHE A N 1
ATOM 2115 C CA . PHE A 1 276 ? 0.767 -16.269 -11.918 1.00 96.25 276 PHE A CA 1
ATOM 2116 C C . PHE A 1 276 ? -0.118 -15.833 -13.093 1.00 96.25 276 PHE A C 1
ATOM 2118 O O . PHE A 1 276 ? 0.196 -16.170 -14.233 1.00 96.25 276 PHE A O 1
ATOM 2125 N N . VAL A 1 277 ? -1.193 -15.071 -12.849 1.00 95.69 277 VAL A N 1
ATOM 2126 C CA . VAL A 1 277 ? -2.150 -14.671 -13.897 1.00 95.69 277 VAL A CA 1
ATOM 2127 C C . VAL A 1 277 ? -2.258 -13.153 -14.006 1.00 95.69 277 VAL A C 1
ATOM 2129 O O . VAL A 1 277 ? -1.885 -12.569 -15.028 1.00 95.69 277 VAL A O 1
ATOM 2132 N N . LEU A 1 278 ? -2.750 -12.491 -12.955 1.00 95.81 278 LEU A N 1
ATOM 2133 C CA . LEU A 1 278 ? -3.134 -11.078 -13.051 1.00 95.81 278 LEU A CA 1
ATOM 2134 C C . LEU A 1 278 ? -1.936 -10.139 -13.192 1.00 95.81 278 LEU A C 1
ATOM 2136 O O . LEU A 1 278 ? -2.071 -9.094 -13.811 1.00 95.81 278 LEU A O 1
ATOM 2140 N N . HIS A 1 279 ? -0.761 -10.494 -12.677 1.00 94.94 279 HIS A N 1
ATOM 2141 C CA . HIS A 1 279 ? 0.442 -9.678 -12.812 1.00 94.94 279 HIS A CA 1
ATOM 2142 C C . HIS A 1 279 ? 0.880 -9.604 -14.281 1.00 94.94 279 HIS A C 1
ATOM 2144 O O . HIS A 1 279 ? 1.204 -8.530 -14.787 1.00 94.94 279 HIS A O 1
ATOM 2150 N N . GLY A 1 280 ? 0.791 -10.722 -15.006 1.00 92.50 280 GLY A N 1
ATOM 2151 C CA . GLY A 1 280 ? 1.030 -10.739 -16.445 1.00 92.50 280 GLY A CA 1
ATOM 2152 C C . GLY A 1 280 ? -0.015 -9.923 -17.204 1.00 92.50 280 GLY A C 1
ATOM 2153 O O . GLY A 1 280 ? 0.346 -9.101 -18.036 1.00 92.50 280 GLY A O 1
ATOM 2154 N N . TRP A 1 281 ? -1.299 -10.117 -16.890 1.00 91.81 281 TRP A N 1
ATOM 2155 C CA . TRP A 1 281 ? -2.403 -9.481 -17.617 1.00 91.81 281 TRP A CA 1
ATOM 2156 C C . TRP A 1 281 ? -2.558 -7.975 -17.337 1.00 91.81 281 TRP A C 1
ATOM 2158 O O . TRP A 1 281 ? -2.714 -7.195 -18.270 1.00 91.81 281 TRP A O 1
ATOM 2168 N N . LEU A 1 282 ? -2.494 -7.555 -16.070 1.00 88.50 282 LEU A N 1
ATOM 2169 C CA . LEU A 1 282 ? -2.712 -6.165 -15.647 1.00 88.50 282 LEU A CA 1
ATOM 2170 C C . LEU A 1 282 ? -1.432 -5.328 -15.660 1.00 88.50 282 LEU A C 1
ATOM 2172 O O . LEU A 1 282 ? -1.479 -4.136 -15.953 1.00 88.50 282 LEU A O 1
ATOM 2176 N N . ILE A 1 283 ? -0.296 -5.922 -15.284 1.00 87.94 283 ILE A N 1
ATOM 2177 C CA . ILE A 1 283 ? 0.965 -5.184 -15.115 1.00 87.94 283 ILE A CA 1
ATOM 2178 C C . ILE A 1 283 ? 1.870 -5.358 -16.335 1.00 87.94 283 ILE A C 1
ATOM 2180 O O . ILE A 1 283 ? 2.613 -4.434 -16.663 1.00 87.94 283 ILE A O 1
ATOM 2184 N N . GLY A 1 284 ? 1.763 -6.483 -17.048 1.00 88.56 284 GLY A N 1
ATOM 2185 C CA . GLY A 1 284 ? 2.590 -6.794 -18.217 1.00 88.56 284 GLY A CA 1
ATOM 2186 C C . GLY A 1 284 ? 3.891 -7.523 -17.874 1.00 88.56 284 GLY A C 1
ATOM 2187 O O . GLY A 1 284 ? 4.739 -7.696 -18.740 1.00 88.56 284 GLY A O 1
ATOM 2188 N N . VAL A 1 285 ? 4.060 -7.960 -16.621 1.00 86.94 285 VAL A N 1
ATOM 2189 C CA . VAL A 1 285 ? 5.266 -8.655 -16.143 1.00 86.94 285 VAL A CA 1
ATOM 2190 C C . VAL A 1 285 ? 4.866 -10.003 -15.560 1.00 86.94 285 VAL A C 1
ATOM 2192 O O . VAL A 1 285 ? 3.892 -10.086 -14.819 1.00 86.94 285 VAL A O 1
ATOM 2195 N N . ARG A 1 286 ? 5.619 -11.062 -15.863 1.00 91.31 286 ARG A N 1
ATOM 2196 C CA . ARG A 1 286 ? 5.419 -12.403 -15.296 1.00 91.31 286 ARG A CA 1
ATOM 2197 C C . ARG A 1 286 ? 6.511 -12.673 -14.249 1.00 91.31 286 ARG A C 1
ATOM 2199 O O . ARG A 1 286 ? 7.632 -12.967 -14.644 1.00 91.31 286 ARG A O 1
ATOM 2206 N N . PRO A 1 287 ? 6.222 -12.582 -12.937 1.00 88.31 287 PRO A N 1
ATOM 2207 C CA . PRO A 1 287 ? 7.250 -12.608 -11.886 1.00 88.31 287 PRO A CA 1
ATOM 2208 C C . PRO A 1 287 ? 8.104 -13.885 -11.818 1.00 88.31 287 PRO A C 1
ATOM 2210 O O . PRO A 1 287 ? 9.225 -13.849 -11.311 1.00 88.31 287 PRO A O 1
ATOM 2213 N N . PHE A 1 288 ? 7.572 -15.011 -12.300 1.00 89.19 288 PHE A N 1
ATOM 2214 C CA . PHE A 1 288 ? 8.208 -16.330 -12.214 1.00 89.19 288 PHE A CA 1
ATOM 2215 C C . PHE A 1 288 ? 8.459 -16.994 -13.573 1.00 89.19 288 PHE A C 1
ATOM 2217 O O . PHE A 1 288 ? 8.807 -18.173 -13.596 1.00 89.19 288 PHE A O 1
ATOM 2224 N N . ALA A 1 289 ? 8.248 -16.267 -14.675 1.00 82.00 289 ALA A N 1
ATOM 2225 C CA . ALA A 1 289 ? 8.585 -16.753 -16.012 1.00 82.00 289 ALA A CA 1
ATOM 2226 C C . ALA A 1 289 ? 10.069 -16.527 -16.342 1.00 82.00 289 ALA A C 1
ATOM 2228 O O . ALA A 1 289 ? 10.753 -15.779 -15.598 1.00 82.00 289 ALA A O 1
#

Radius of gyration: 30.96 Å; chains: 1; bounding box: 55×51×105 Å

pLDDT: mean 79.47, std 22.42, range [33.78, 98.62]

InterPro domains:
  IPR009915 NnrU domain [PF07298] (100-287)

Foldseek 3Di:
DDDDDVPDPPPPPVVVVVVVVVVVVVPDDDDDDPVCVVVVVVVVVVVVVVPDDPVVVVVVVVVLVVVVVVVVVVVVVVVVVVVVPPPDDPPPPLVVLLVLLVQLLCQQLVLVCCCVNPVVVLVVCCVVVNDVRSVVVSVVSNVSSVVSNLRSLVSNVVVFAFQDAADPPLLVVLLVLLLQLLLLCLLQVQAQAQSCQVQVRSNLVSQLSNLVSQCNHDGGPSSVVVSVSSNVSSVSVSVSSVVVCVVVVPGRPHGDPVSSVVSSVVSNVVSCCCQQPVCCVSVVDRSPD

Secondary structure (DSSP, 8-state):
-------STTSSHHHHHHHHHHHHGGGS-----TTTHHHHHHHHHHHHHHTS-THHHHHHHHHHHHHHHHHHHHHHHHHHHHHS--S-----HHHHHHHHHHHHHHHHHHHHTHHHH-HHHHHHHHHHH-HHHHHHHHHHHHHHHHHHHHHHHHHHTTS--B---PPTTHHHHHHHHHHHHHHHHHHHHSTTBHHHHHHS-HHHHHHHHHHHHHHTT--BHHHHHHHHHHHHHHHHHHHHHHHHHHHHT--PPPPBHHHHHHHHHHHHHHHHHIIIIIIIIIIS--TT-

Sequence (289 aa):
MGARAHACAAVGDVRYRRLSTRMRAMHRAPVPFAHRLPALLRERRKRCRRAWPSRRRGARSAMVRRMRTLAARGVRCMAAACAGSADNKISPPGDMFMLVLILGLVIFLGTHSIRLVAGDWRAAQIATLGEPRWKGIYALASVIGFALIIWGYGLARADTASLWFPPLGIRHLTGLLTAIAFVLLVAAYVPGTRIKALVGHPMLAGVMVWAGAHLLANGTLHAELLFAAFFVWAFVDFIASRARDRRDGVRYPAGSLARDGVAIAVGLLVWALFAFVLHGWLIGVRPFA